Protein AF-A0A0K0SWM6-F1 (afdb_monomer)

Solvent-accessible surface area (backbone atoms only — not comparable to full-atom values): 14055 Å² total; per-residue (Å²): 138,83,88,87,90,80,90,84,87,86,81,92,80,90,86,88,81,89,81,90,84,87,88,87,86,82,90,86,87,88,80,85,87,77,90,83,78,91,74,89,74,88,73,80,80,73,82,70,74,80,75,77,72,79,83,75,76,50,54,58,57,52,50,51,52,45,52,51,51,48,48,52,50,50,33,54,48,29,72,75,38,53,72,39,45,61,57,67,46,97,66,54,47,66,59,51,43,47,48,68,75,74,43,91,67,76,72,55,43,73,69,53,77,49,38,46,22,68,62,15,42,49,48,73,74,38,90,83,60,79,52,27,57,64,57,25,46,49,46,9,50,53,43,36,47,34,52,29,58,65,19,91,49,91,86,50,49,46,88,71,80,58,62,68,41,30,35,50,37,54,41,53,51,52,51,48,52,53,52,49,58,48,37,60,73,42,98,70,61,56,71,71,51,65,38,69,67,50,42,48,52,55,51,53,47,52,50,54,47,58,71,70,52,68,61,66,89,89,64,76,71,131

pLDDT: mean 80.11, std 22.65, range [31.59, 98.75]

Foldseek 3Di:
DDDDDDDDDDDDDDDDDDDDDDDDDDDDDDDDDDDDDDDDDPDDPPPPDPPPPPPDDFLLRLLVVLLVLLLVLQLVLCVVCVVLVVQQDPDHSNVVSCCCQVNPPLLQGVLQVRDEAVSLLCLQVDLPRPHRNSSSLSRNLSRLSCVLQVHSHSVRRDRDGDQVSLQQSLVSLVVSLVVLVVQCVDPRHDVSSVDPVSVCSSNVSSVSSSVSRDHDPPDDHD

Nearest PDB structures (foldseek):
  8rf0-assembly1_A  TM=3.001E-01  e=5.431E-01  Agrobacterium tumefaciens
  8f6h-assembly1_B  TM=2.188E-01  e=3.863E+00  Shewanella oneidensis MR-1
  8fvt-assembly1_B  TM=2.634E-01  e=9.141E+00  synthetic construct
  5cwc-assembly1_A  TM=2.303E-01  e=7.919E+00  synthetic construct

Structure (mmCIF, N/CA/C/O backbone):
data_AF-A0A0K0SWM6-F1
#
_entry.id   AF-A0A0K0SWM6-F1
#
loop_
_atom_site.group_PDB
_atom_site.id
_atom_site.type_symbol
_atom_site.label_atom_id
_atom_site.label_alt_id
_atom_site.label_comp_id
_atom_site.label_asym_id
_atom_site.label_entity_id
_atom_site.label_seq_id
_atom_site.pdbx_PDB_ins_code
_atom_site.Cartn_x
_atom_site.Cartn_y
_atom_site.Cartn_z
_atom_site.occupancy
_atom_site.B_iso_or_equiv
_atom_site.auth_seq_id
_atom_site.auth_comp_id
_atom_site.auth_asym_id
_atom_site.auth_atom_id
_atom_site.pdbx_PDB_model_num
ATOM 1 N N . MET A 1 1 ? -30.875 -28.533 22.524 1.00 43.88 1 MET A N 1
ATOM 2 C CA . MET A 1 1 ? -30.855 -29.543 21.441 1.00 43.88 1 MET A CA 1
ATOM 3 C C . MET A 1 1 ? -29.403 -29.627 20.958 1.00 43.88 1 MET A C 1
ATOM 5 O O . MET A 1 1 ? -28.963 -28.696 20.315 1.00 43.88 1 MET A O 1
ATOM 9 N N . CYS A 1 2 ? -28.514 -30.354 21.640 1.00 39.75 2 CYS A N 1
ATOM 10 C CA . CYS A 1 2 ? -28.191 -31.790 21.540 1.00 39.75 2 CYS A CA 1
ATOM 11 C C . CYS A 1 2 ? -27.479 -32.224 20.236 1.00 39.75 2 CYS A C 1
ATOM 13 O O . CYS A 1 2 ? -28.131 -32.333 19.209 1.00 39.75 2 CYS A O 1
ATOM 15 N N . PHE A 1 3 ? -26.189 -32.581 20.412 1.00 39.59 3 PHE A N 1
ATOM 16 C CA . PHE A 1 3 ? -25.323 -33.512 19.653 1.00 39.59 3 PHE A CA 1
ATOM 17 C C . PHE A 1 3 ? -24.888 -33.086 18.229 1.00 39.59 3 PHE A C 1
ATOM 19 O O . PHE A 1 3 ? -25.698 -32.631 17.445 1.00 39.59 3 PHE A O 1
ATOM 26 N N . TRP A 1 4 ? -23.614 -33.185 17.812 1.00 41.66 4 TRP A N 1
ATOM 27 C CA . TRP A 1 4 ? -22.669 -34.288 18.037 1.00 41.66 4 TRP A CA 1
ATOM 28 C C . TRP A 1 4 ? -21.198 -33.879 17.755 1.00 41.66 4 TRP A C 1
ATOM 30 O O . TRP A 1 4 ? -20.903 -33.226 16.758 1.00 41.66 4 TRP A O 1
ATOM 40 N N . ARG A 1 5 ? -20.274 -34.310 18.629 1.00 50.88 5 ARG A N 1
ATOM 41 C CA . ARG A 1 5 ? -18.816 -34.433 18.414 1.00 50.88 5 ARG A CA 1
ATOM 42 C C . ARG A 1 5 ? -18.478 -35.851 17.918 1.00 50.88 5 ARG A C 1
ATOM 44 O O . ARG A 1 5 ? -18.965 -36.795 18.527 1.00 50.88 5 ARG A O 1
ATOM 51 N N . LEU A 1 6 ? -17.534 -35.992 16.985 1.00 54.16 6 LEU A N 1
ATOM 52 C CA . LEU A 1 6 ? -16.596 -37.132 16.831 1.00 54.16 6 LEU A CA 1
ATOM 53 C C . LEU A 1 6 ? -15.390 -36.593 16.032 1.00 54.16 6 LEU A C 1
ATOM 55 O O . LEU A 1 6 ? -15.594 -36.082 14.942 1.00 54.16 6 LEU A O 1
ATOM 59 N N . MET A 1 7 ? -14.158 -36.441 16.538 1.00 39.47 7 MET A N 1
ATOM 60 C CA . MET A 1 7 ? -13.182 -37.432 17.028 1.00 39.47 7 MET A CA 1
ATOM 61 C C . MET A 1 7 ? -13.006 -38.635 16.089 1.00 39.47 7 MET A C 1
ATOM 63 O O . MET A 1 7 ? -13.796 -39.572 16.104 1.00 39.47 7 MET A O 1
ATOM 67 N N . SER A 1 8 ? -11.910 -38.629 15.328 1.00 44.88 8 SER A N 1
ATOM 68 C CA . SER A 1 8 ? -11.250 -39.844 14.846 1.00 44.88 8 SER A CA 1
ATOM 69 C C . SER A 1 8 ? -9.749 -39.698 15.055 1.00 44.88 8 SER A C 1
ATOM 71 O O . SER A 1 8 ? -9.071 -38.921 14.390 1.00 44.88 8 SER A O 1
ATOM 73 N N . VAL A 1 9 ? -9.274 -40.439 16.049 1.00 40.12 9 VAL A N 1
ATOM 74 C CA . VAL A 1 9 ? -7.878 -40.772 16.306 1.00 40.12 9 VAL A CA 1
ATOM 75 C C . VAL A 1 9 ? -7.639 -42.113 15.616 1.00 40.12 9 VAL A C 1
ATOM 77 O O . VAL A 1 9 ? -8.388 -43.054 15.867 1.00 40.12 9 VAL A O 1
ATOM 80 N N . PHE A 1 10 ? -6.601 -42.219 14.787 1.00 46.62 10 PHE A N 1
ATOM 81 C CA . PHE A 1 10 ? -6.021 -43.510 14.420 1.00 46.62 10 PHE A CA 1
ATOM 82 C C . PHE A 1 10 ? -4.517 -43.507 14.685 1.00 46.62 10 PHE A C 1
ATOM 84 O O . PHE A 1 10 ? -3.828 -42.495 14.591 1.00 46.62 10 PHE A O 1
ATOM 91 N N . VAL A 1 11 ? -4.072 -44.680 15.107 1.00 43.25 11 VAL A N 1
ATOM 92 C CA . VAL A 1 11 ? -2.913 -45.006 15.930 1.00 43.25 11 VAL A CA 1
ATOM 93 C C . VAL A 1 11 ? -2.002 -45.934 15.117 1.00 43.25 11 VAL A C 1
ATOM 95 O O . VAL A 1 11 ? -2.497 -46.889 14.535 1.00 43.25 11 VAL A O 1
ATOM 98 N N . VAL A 1 12 ? -0.694 -45.638 15.146 1.00 41.34 12 VAL A N 1
ATOM 99 C CA . VAL A 1 12 ? 0.480 -46.551 15.172 1.00 41.34 12 VAL A CA 1
ATOM 100 C C . VAL A 1 12 ? 0.757 -47.505 13.993 1.00 41.34 12 VAL A C 1
ATOM 102 O O . VAL A 1 12 ? -0.031 -48.387 13.689 1.00 41.34 12 VAL A O 1
ATOM 105 N N . SER A 1 13 ? 1.988 -47.426 13.455 1.00 43.75 13 SER A N 1
ATOM 106 C CA . SER A 1 13 ? 3.012 -48.509 13.434 1.00 43.75 13 SER A CA 1
ATOM 107 C C . SER A 1 13 ? 4.277 -47.978 12.731 1.00 43.75 13 SER A C 1
ATOM 109 O O . SER A 1 13 ? 4.208 -47.563 11.582 1.00 43.75 13 SER A O 1
ATOM 111 N N . VAL A 1 14 ? 5.391 -47.696 13.418 1.00 43.72 14 VAL A N 1
ATOM 112 C CA . VAL A 1 14 ? 6.548 -48.581 13.700 1.00 43.72 14 VAL A CA 1
ATOM 113 C C . VAL A 1 14 ? 6.969 -49.475 12.524 1.00 43.72 14 VAL A C 1
ATOM 115 O O . VAL A 1 14 ? 6.255 -50.401 12.150 1.00 43.72 14 VAL A O 1
ATOM 118 N N . GLY A 1 15 ? 8.185 -49.225 12.026 1.00 38.94 15 GLY A N 1
ATOM 119 C CA . GLY A 1 15 ? 8.932 -50.070 11.095 1.00 38.94 15 GLY A CA 1
ATOM 120 C C . GLY A 1 15 ? 10.415 -49.681 11.096 1.00 38.94 15 GLY A C 1
ATOM 121 O O . GLY A 1 15 ? 10.835 -48.811 10.342 1.00 38.94 15 GLY A O 1
ATOM 122 N N . ILE A 1 16 ? 11.185 -50.297 11.994 1.00 56.84 16 ILE A N 1
ATOM 123 C CA . ILE A 1 16 ? 12.652 -50.236 12.083 1.00 56.84 16 ILE A CA 1
ATOM 124 C C . ILE A 1 16 ? 13.217 -51.343 11.185 1.00 56.84 16 ILE A C 1
ATOM 126 O O . ILE A 1 16 ? 12.768 -52.478 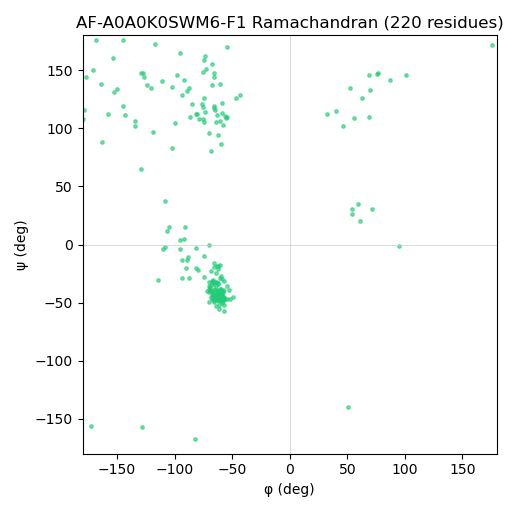11.313 1.00 56.84 16 ILE A O 1
ATOM 130 N N . PHE A 1 17 ? 14.237 -51.058 10.368 1.00 42.28 17 PHE A N 1
ATOM 131 C CA . PHE A 1 17 ? 15.218 -52.074 9.964 1.00 42.28 17 PHE A CA 1
ATOM 132 C C . PHE A 1 17 ? 16.631 -51.479 9.808 1.00 42.28 17 PHE A C 1
ATOM 134 O O . PHE A 1 17 ? 16.880 -50.568 9.023 1.00 42.28 17 PHE A O 1
ATOM 141 N N . SER A 1 18 ? 17.515 -52.030 10.637 1.00 38.62 18 SER A N 1
ATOM 142 C CA . SER A 1 18 ? 18.983 -52.011 10.719 1.00 38.62 18 SER A CA 1
ATOM 143 C C . SER A 1 18 ? 19.661 -52.465 9.401 1.00 38.62 18 SER A C 1
ATOM 145 O O . SER A 1 18 ? 18.985 -53.074 8.583 1.00 38.62 18 SER A O 1
ATOM 147 N N . THR A 1 19 ? 20.963 -52.380 9.077 1.00 52.47 19 THR A N 1
ATOM 148 C CA . THR A 1 19 ? 22.245 -51.788 9.544 1.00 52.47 19 THR A CA 1
ATOM 149 C C . THR A 1 19 ? 23.354 -52.307 8.577 1.00 52.47 19 THR A C 1
ATOM 151 O O . THR A 1 19 ? 23.116 -53.293 7.884 1.00 52.47 19 THR A O 1
ATOM 154 N N . VAL A 1 20 ? 24.588 -51.768 8.694 1.00 46.78 20 VAL A N 1
ATOM 155 C CA . VAL A 1 20 ? 25.927 -52.338 8.322 1.00 46.78 20 VAL A CA 1
ATOM 156 C C . VAL A 1 20 ? 26.286 -52.370 6.810 1.00 46.78 20 VAL A C 1
ATOM 158 O O . VAL A 1 20 ? 25.389 -52.495 5.995 1.00 46.78 20 VAL A O 1
ATOM 161 N N . PHE A 1 21 ? 27.512 -52.225 6.267 1.00 45.56 21 PHE A N 1
ATOM 162 C CA . PHE A 1 21 ? 28.956 -52.341 6.614 1.00 45.56 21 PHE A CA 1
ATOM 163 C C . PHE A 1 21 ? 29.715 -51.309 5.721 1.00 45.56 21 PHE A C 1
ATOM 165 O O . PHE A 1 21 ? 29.324 -51.114 4.578 1.00 45.56 21 PHE A O 1
ATOM 172 N N . ALA A 1 22 ? 30.657 -50.482 6.193 1.00 37.31 22 ALA A N 1
ATOM 173 C CA . ALA A 1 22 ? 32.075 -50.718 6.521 1.00 37.31 22 ALA A CA 1
ATOM 174 C C . ALA A 1 22 ? 33.079 -50.234 5.452 1.00 37.31 22 ALA A C 1
ATOM 176 O O . ALA A 1 22 ? 32.827 -50.233 4.254 1.00 37.31 22 ALA A O 1
ATOM 177 N N . ALA A 1 23 ? 34.217 -49.778 5.975 1.00 44.66 23 ALA A N 1
ATOM 178 C CA . ALA A 1 23 ? 35.299 -49.043 5.339 1.00 44.66 23 ALA A CA 1
ATOM 179 C C . ALA A 1 23 ? 36.192 -49.870 4.399 1.00 44.66 23 ALA A C 1
ATOM 181 O O . ALA A 1 23 ? 36.308 -51.085 4.541 1.00 44.66 23 ALA A O 1
ATOM 182 N N . SER A 1 24 ? 36.944 -49.178 3.537 1.00 39.50 24 SER A N 1
ATOM 183 C CA . SER A 1 24 ? 38.275 -49.607 3.083 1.00 39.50 24 SER A CA 1
ATOM 184 C C . SER A 1 24 ? 39.135 -48.397 2.697 1.00 39.50 24 SER A C 1
ATOM 186 O O . SER A 1 24 ? 38.704 -47.500 1.981 1.00 39.50 24 SER A O 1
ATOM 188 N N . VAL A 1 25 ? 40.351 -48.407 3.237 1.00 45.22 25 VAL A N 1
ATOM 189 C CA . VAL A 1 25 ? 41.467 -47.452 3.156 1.00 45.22 25 VAL A CA 1
ATOM 190 C C . VAL A 1 25 ? 42.474 -47.914 2.098 1.00 45.22 25 VAL A C 1
ATOM 192 O O . VAL A 1 25 ? 42.715 -49.115 2.027 1.00 45.22 25 VAL A O 1
ATOM 195 N N . THR A 1 26 ? 43.137 -46.992 1.378 1.00 39.44 26 THR A N 1
ATOM 196 C CA . THR A 1 26 ? 44.601 -46.964 1.056 1.00 39.44 26 THR A CA 1
ATOM 197 C C . THR A 1 26 ? 44.901 -45.694 0.218 1.00 39.44 26 THR A C 1
ATOM 199 O O . THR A 1 26 ? 44.210 -45.460 -0.762 1.00 39.44 26 THR A O 1
ATOM 202 N N . GLN A 1 27 ? 45.688 -44.682 0.642 1.00 37.25 27 GLN A N 1
ATOM 203 C CA . GLN A 1 27 ? 47.171 -44.554 0.721 1.00 37.25 27 GLN A CA 1
ATOM 204 C C . GLN A 1 27 ? 47.882 -44.876 -0.617 1.00 37.25 27 GLN A C 1
ATOM 206 O O . GLN A 1 27 ? 47.562 -45.891 -1.210 1.00 37.25 27 GLN A O 1
ATOM 211 N N . LYS A 1 28 ? 48.873 -44.147 -1.168 1.00 37.41 28 LYS A N 1
ATOM 212 C CA . LYS A 1 28 ? 49.923 -43.214 -0.678 1.00 37.41 28 LYS A CA 1
ATOM 213 C C . LYS A 1 28 ? 50.628 -42.583 -1.956 1.00 37.41 28 LYS A C 1
ATOM 215 O O . LYS A 1 28 ? 49.973 -42.591 -2.989 1.00 37.41 28 LYS A O 1
ATOM 220 N N . PRO A 1 29 ? 51.886 -42.069 -1.977 1.00 50.59 29 PRO A N 1
ATOM 221 C CA . PRO A 1 29 ? 52.298 -40.643 -2.038 1.00 50.59 29 PRO A CA 1
ATOM 222 C C . PRO A 1 29 ? 53.329 -40.278 -3.162 1.00 50.59 29 PRO A C 1
ATOM 224 O O . PRO A 1 29 ? 53.520 -41.046 -4.095 1.00 50.59 29 PRO A O 1
ATOM 227 N N . ASP A 1 30 ? 54.053 -39.161 -2.939 1.00 34.88 30 ASP A N 1
ATOM 228 C CA . ASP A 1 30 ? 55.381 -38.743 -3.463 1.00 34.88 30 ASP A CA 1
ATOM 229 C C . ASP A 1 30 ? 55.380 -37.999 -4.820 1.00 34.88 30 ASP A C 1
ATOM 231 O O . ASP A 1 30 ? 54.612 -38.322 -5.711 1.00 34.88 30 ASP A O 1
ATOM 235 N N . GLN A 1 31 ? 56.196 -36.973 -5.103 1.00 35.72 31 GLN A N 1
ATOM 236 C CA . GLN A 1 31 ? 57.245 -36.248 -4.376 1.00 35.72 31 GLN A CA 1
ATOM 237 C C . GLN A 1 31 ? 57.648 -34.997 -5.200 1.00 35.72 31 GLN A C 1
ATOM 239 O O . GLN A 1 31 ? 57.683 -35.051 -6.422 1.00 35.72 31 GLN A O 1
ATOM 244 N N . ALA A 1 32 ? 58.082 -33.955 -4.484 1.00 33.31 32 ALA A N 1
ATOM 245 C CA . ALA A 1 32 ? 59.297 -33.155 -4.716 1.00 33.31 32 ALA A CA 1
ATOM 246 C C . ALA A 1 32 ? 59.490 -32.198 -5.924 1.00 33.31 32 ALA A C 1
ATOM 248 O O . ALA A 1 32 ? 59.210 -32.486 -7.080 1.00 33.31 32 ALA A O 1
ATOM 249 N N . SER A 1 33 ? 60.216 -31.124 -5.564 1.00 33.28 33 SER A N 1
ATOM 250 C CA . SER A 1 33 ? 61.058 -30.217 -6.364 1.00 33.28 33 SER A CA 1
ATOM 251 C C . SER A 1 33 ? 60.388 -29.157 -7.230 1.00 33.28 33 SER A C 1
ATOM 253 O O . SER A 1 33 ? 59.382 -29.389 -7.874 1.00 33.28 33 SER A O 1
ATOM 255 N N . ALA A 1 34 ? 60.970 -27.984 -7.449 1.00 31.59 34 ALA A N 1
ATOM 256 C CA . ALA A 1 34 ? 61.899 -27.107 -6.738 1.00 31.59 34 ALA A CA 1
ATOM 257 C C . ALA A 1 34 ? 62.021 -25.880 -7.663 1.00 31.59 34 ALA A C 1
ATOM 259 O O . ALA A 1 34 ? 61.998 -26.019 -8.882 1.00 31.59 34 ALA A O 1
ATOM 260 N N . SER A 1 35 ? 62.138 -24.695 -7.065 1.00 32.41 35 SER A N 1
ATOM 261 C CA . SER A 1 35 ? 62.816 -23.495 -7.583 1.00 32.41 35 SER A CA 1
ATOM 262 C C . SER A 1 35 ? 62.831 -23.227 -9.098 1.00 32.41 35 SER A C 1
ATOM 264 O O . SER A 1 35 ? 63.650 -23.796 -9.809 1.00 32.41 35 SER A O 1
ATOM 266 N N . HIS A 1 36 ? 62.140 -22.172 -9.541 1.00 42.62 36 HIS A N 1
ATOM 267 C CA . HIS A 1 36 ? 62.678 -21.309 -10.597 1.00 42.62 36 HIS A CA 1
ATOM 268 C C . HIS A 1 36 ? 62.327 -19.833 -10.353 1.00 42.62 36 HIS A C 1
ATOM 270 O O . HIS A 1 36 ? 61.187 -19.399 -10.464 1.00 42.62 36 HIS A O 1
ATOM 276 N N . THR A 1 37 ? 63.387 -19.082 -10.045 1.00 34.53 37 THR A N 1
ATOM 277 C CA . THR A 1 37 ? 63.673 -17.709 -10.489 1.00 34.53 37 THR A CA 1
ATOM 278 C C . THR A 1 37 ? 62.651 -16.604 -10.230 1.00 34.53 37 THR A C 1
ATOM 280 O O . THR A 1 37 ? 61.677 -16.404 -10.951 1.00 34.53 37 THR A O 1
ATOM 283 N N . ALA A 1 38 ? 63.043 -15.746 -9.290 1.00 39.34 38 ALA A N 1
ATOM 284 C CA . ALA A 1 38 ? 62.691 -14.340 -9.258 1.00 39.34 38 ALA A CA 1
ATOM 285 C C . ALA A 1 38 ? 62.891 -13.669 -10.631 1.00 39.34 38 ALA A C 1
ATOM 287 O O . ALA A 1 38 ? 63.995 -13.653 -11.178 1.00 39.34 38 ALA A O 1
ATOM 288 N N . LYS A 1 39 ? 61.840 -13.016 -11.131 1.00 38.59 39 LYS A N 1
ATOM 289 C CA . LYS A 1 39 ? 61.961 -11.889 -12.058 1.00 38.59 39 LYS A CA 1
ATOM 290 C C . LYS A 1 39 ? 61.010 -10.790 -11.595 1.00 38.59 39 LYS A C 1
ATOM 292 O O . LYS A 1 39 ? 59.797 -10.873 -11.757 1.00 38.59 39 LYS A O 1
ATOM 297 N N . LYS A 1 40 ? 61.593 -9.779 -10.944 1.00 39.94 40 LYS A N 1
ATOM 298 C CA . LYS A 1 40 ? 60.945 -8.507 -10.621 1.00 39.94 40 LYS A CA 1
ATOM 299 C C . LYS A 1 40 ? 60.527 -7.842 -11.931 1.00 39.94 40 LYS A C 1
ATOM 301 O O . LYS A 1 40 ? 61.376 -7.288 -12.621 1.00 39.94 40 LYS A O 1
ATOM 306 N N . ASN A 1 41 ? 59.233 -7.846 -12.226 1.00 40.38 41 ASN A N 1
ATOM 307 C CA . ASN A 1 41 ? 58.661 -6.914 -13.186 1.00 40.38 41 ASN A CA 1
ATOM 308 C C . ASN A 1 41 ? 58.014 -5.780 -12.398 1.00 40.38 41 ASN A C 1
ATOM 310 O O . ASN A 1 41 ? 56.965 -5.924 -11.775 1.00 40.38 41 ASN A O 1
ATOM 314 N N . HIS A 1 42 ? 58.718 -4.654 -12.401 1.00 45.62 42 HIS A N 1
ATOM 315 C CA . HIS A 1 42 ? 58.279 -3.368 -11.892 1.00 45.62 42 HIS A CA 1
ATOM 316 C C . HIS A 1 42 ? 57.150 -2.841 -12.794 1.00 45.62 42 HIS A C 1
ATOM 318 O O . HIS A 1 42 ? 57.382 -2.027 -13.688 1.00 45.62 42 HIS A O 1
ATOM 324 N N . PHE A 1 43 ? 55.923 -3.331 -12.598 1.00 42.59 43 PHE A N 1
ATOM 325 C CA . PHE A 1 43 ? 54.746 -2.738 -13.223 1.00 42.59 43 PHE A CA 1
ATOM 326 C C . PHE A 1 43 ? 54.328 -1.511 -12.411 1.00 42.59 43 PHE A C 1
ATOM 328 O O . PHE A 1 43 ? 53.946 -1.591 -11.245 1.00 42.59 43 PHE A O 1
ATOM 335 N N . LYS A 1 44 ? 54.496 -0.358 -13.051 1.00 40.75 44 LYS A N 1
ATOM 336 C CA . LYS A 1 44 ? 54.191 0.981 -12.561 1.00 40.75 44 LYS A CA 1
ATOM 337 C C . LYS A 1 44 ? 52.725 1.027 -12.113 1.00 40.75 44 LYS A C 1
ATOM 339 O O . LYS A 1 44 ? 51.824 0.976 -12.944 1.00 40.75 44 LYS A O 1
ATOM 344 N N . LYS A 1 45 ? 52.499 1.121 -10.799 1.00 38.03 45 LYS A N 1
ATOM 345 C CA . LYS A 1 45 ? 51.198 1.433 -10.202 1.00 38.03 45 LYS A CA 1
ATOM 346 C C . LYS A 1 45 ? 50.801 2.830 -10.678 1.00 38.03 45 LYS A C 1
ATOM 348 O O . LYS A 1 45 ? 51.249 3.831 -10.138 1.00 38.03 45 LYS A O 1
ATOM 353 N N . THR A 1 46 ? 50.026 2.900 -11.754 1.00 46.62 46 THR A N 1
ATOM 354 C CA . THR A 1 46 ? 49.188 4.064 -12.022 1.00 46.62 46 THR A CA 1
ATOM 355 C C . THR A 1 46 ? 48.191 4.145 -10.881 1.00 46.62 46 THR A C 1
ATOM 357 O O . THR A 1 46 ? 47.335 3.267 -10.757 1.00 46.62 46 THR A O 1
ATOM 360 N N . ASP A 1 47 ? 48.328 5.172 -10.048 1.00 45.28 47 ASP A N 1
ATOM 361 C CA . ASP A 1 47 ? 47.302 5.594 -9.105 1.00 45.28 47 ASP A CA 1
ATOM 362 C C . ASP A 1 47 ? 46.037 5.956 -9.895 1.00 45.28 47 ASP A C 1
ATOM 364 O O . ASP A 1 47 ? 45.814 7.099 -10.287 1.00 45.28 47 ASP A O 1
ATOM 368 N N . ARG A 1 48 ? 45.197 4.956 -10.179 1.00 51.47 48 ARG A N 1
ATOM 369 C CA . ARG A 1 48 ? 43.773 5.211 -10.365 1.00 51.47 48 ARG A CA 1
ATOM 370 C C . ARG A 1 48 ? 43.222 5.450 -8.972 1.00 51.47 48 ARG A C 1
ATOM 372 O O . ARG A 1 48 ? 43.057 4.505 -8.203 1.00 51.47 48 ARG A O 1
ATOM 379 N N . LEU A 1 49 ? 42.944 6.716 -8.667 1.00 47.84 49 LEU A N 1
ATOM 380 C CA . LEU A 1 49 ? 41.925 7.063 -7.682 1.00 47.84 49 LEU A CA 1
ATOM 381 C C . LEU A 1 49 ? 40.711 6.154 -7.938 1.00 47.84 49 LEU A C 1
ATOM 383 O O . LEU A 1 49 ? 40.277 6.066 -9.093 1.00 47.84 49 LEU A O 1
ATOM 387 N N . PRO A 1 50 ? 40.169 5.459 -6.924 1.00 47.44 50 PRO A N 1
ATOM 388 C CA . PRO A 1 50 ? 38.918 4.753 -7.104 1.00 47.44 50 PRO A CA 1
ATOM 389 C C . PRO A 1 50 ? 37.860 5.818 -7.380 1.00 47.44 50 PRO A C 1
ATOM 391 O O . PRO A 1 50 ? 37.457 6.556 -6.482 1.00 47.44 50 PRO A O 1
ATOM 394 N N . ALA A 1 51 ? 37.435 5.924 -8.638 1.00 56.47 51 ALA A N 1
ATOM 395 C CA . ALA A 1 51 ? 36.147 6.510 -8.943 1.00 56.47 51 ALA A CA 1
ATOM 396 C C . ALA A 1 51 ? 35.147 5.703 -8.115 1.00 56.47 51 ALA A C 1
ATOM 398 O O . ALA A 1 51 ? 34.973 4.506 -8.352 1.00 56.47 51 ALA A O 1
ATOM 399 N N . GLN A 1 52 ? 34.594 6.321 -7.073 1.00 49.88 52 GLN A N 1
ATOM 400 C CA . GLN A 1 52 ? 33.480 5.751 -6.336 1.00 49.88 52 GLN A CA 1
ATOM 401 C C . GLN A 1 52 ? 32.380 5.547 -7.372 1.00 49.88 52 GLN A C 1
ATOM 403 O O . GLN A 1 52 ? 31.782 6.510 -7.848 1.00 49.88 52 GLN A O 1
ATOM 408 N N . ALA A 1 53 ? 32.198 4.302 -7.810 1.00 54.69 53 ALA A N 1
ATOM 409 C CA . ALA A 1 53 ? 31.075 3.944 -8.647 1.00 54.69 53 ALA A CA 1
ATOM 410 C C . ALA A 1 53 ? 29.834 4.307 -7.836 1.00 54.69 53 ALA A C 1
ATOM 412 O O . ALA A 1 53 ? 29.615 3.742 -6.763 1.00 54.69 53 ALA A O 1
ATOM 413 N N . ILE A 1 54 ? 29.075 5.299 -8.301 1.00 57.16 54 ILE A N 1
ATOM 414 C CA . ILE A 1 54 ? 27.764 5.597 -7.739 1.00 57.16 54 ILE A CA 1
ATOM 415 C C . ILE A 1 54 ? 26.980 4.293 -7.860 1.00 57.16 54 ILE A C 1
ATOM 417 O O . ILE A 1 54 ? 26.724 3.822 -8.969 1.00 57.16 54 ILE A O 1
ATOM 421 N N . LYS A 1 55 ? 26.696 3.650 -6.724 1.00 70.62 55 LYS A N 1
ATOM 422 C CA . LYS A 1 55 ? 25.910 2.421 -6.690 1.00 70.62 55 LYS A CA 1
ATOM 423 C C . LYS A 1 55 ? 24.482 2.816 -7.041 1.00 70.62 55 LYS A C 1
ATOM 425 O O . LYS A 1 55 ? 23.751 3.305 -6.190 1.00 70.62 55 LYS A O 1
ATOM 430 N N . VAL A 1 56 ? 24.128 2.670 -8.311 1.00 80.19 56 VAL A N 1
ATOM 431 C CA . VAL A 1 56 ? 22.740 2.772 -8.755 1.00 80.19 56 VAL A CA 1
ATOM 432 C C . VAL A 1 56 ? 22.06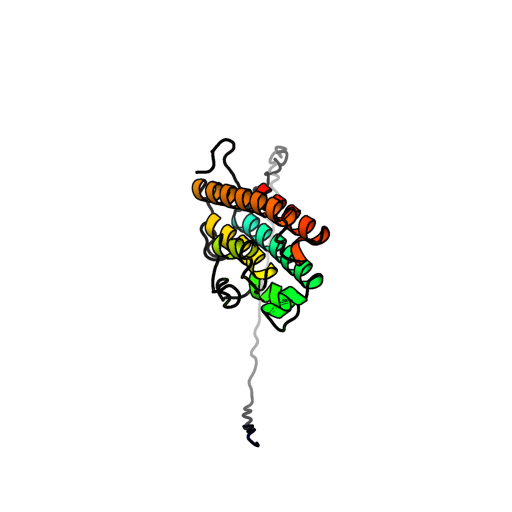1 1.479 -8.330 1.00 80.19 56 VAL A C 1
ATOM 434 O O . VAL A 1 56 ? 22.491 0.395 -8.731 1.00 80.19 56 VAL A O 1
ATOM 437 N N . ASP A 1 57 ? 21.053 1.585 -7.471 1.00 88.94 57 ASP A N 1
ATOM 438 C CA . ASP A 1 57 ? 20.283 0.422 -7.051 1.00 88.94 57 ASP A CA 1
ATOM 439 C C . ASP A 1 57 ? 19.469 -0.123 -8.231 1.00 88.94 57 ASP A C 1
ATOM 441 O O . ASP A 1 57 ? 18.885 0.620 -9.020 1.00 88.94 57 ASP A O 1
ATOM 445 N N . SER A 1 58 ? 19.457 -1.447 -8.370 1.00 93.56 58 SER A N 1
ATOM 446 C CA . SER A 1 58 ? 18.647 -2.125 -9.384 1.00 93.56 58 SER A CA 1
ATOM 447 C C . SER A 1 58 ? 17.150 -1.975 -9.080 1.00 93.56 58 SER A C 1
ATOM 449 O O . SER A 1 58 ? 16.779 -1.867 -7.908 1.00 93.56 58 SER A O 1
ATOM 451 N N . PRO A 1 59 ? 16.257 -2.074 -10.082 1.00 95.06 59 PRO A N 1
ATOM 452 C CA . PRO A 1 59 ? 14.815 -1.991 -9.845 1.00 95.06 59 PRO A CA 1
ATOM 453 C C . PRO A 1 59 ? 14.303 -2.990 -8.804 1.00 95.06 59 PRO A C 1
ATOM 455 O O . PRO A 1 59 ? 13.459 -2.654 -7.983 1.00 95.06 59 PRO A O 1
ATOM 458 N N . LYS A 1 60 ? 14.881 -4.197 -8.767 1.00 95.44 60 LYS A N 1
ATOM 459 C CA . LYS A 1 60 ? 14.569 -5.204 -7.748 1.00 95.44 60 LYS A CA 1
ATOM 460 C C . LYS A 1 60 ? 14.947 -4.758 -6.331 1.00 95.44 60 LYS A C 1
ATOM 462 O O . LYS A 1 60 ? 14.201 -5.022 -5.395 1.00 95.44 60 LYS A O 1
ATOM 467 N N . GLN A 1 61 ? 16.085 -4.082 -6.165 1.00 95.94 61 GLN A N 1
ATOM 468 C CA . GLN A 1 61 ? 16.493 -3.527 -4.868 1.00 95.94 61 GLN A CA 1
ATOM 469 C C . GLN A 1 61 ? 15.579 -2.379 -4.439 1.00 95.94 61 GLN A C 1
ATOM 471 O O . GLN A 1 61 ? 15.205 -2.315 -3.273 1.00 95.94 61 GLN A O 1
ATOM 476 N N . VAL A 1 62 ? 15.184 -1.513 -5.376 1.00 96.38 62 VAL A N 1
ATOM 477 C CA . VAL A 1 62 ? 14.256 -0.412 -5.088 1.00 96.38 62 VAL A CA 1
ATOM 478 C C . VAL A 1 62 ? 12.868 -0.944 -4.720 1.00 96.38 62 VAL A C 1
ATOM 480 O O . VAL A 1 62 ? 12.317 -0.520 -3.710 1.00 96.38 62 VAL A O 1
ATOM 483 N N . MET A 1 63 ? 12.336 -1.917 -5.467 1.00 96.50 63 MET A N 1
ATOM 484 C CA . MET A 1 63 ? 11.064 -2.572 -5.141 1.00 96.50 63 MET A CA 1
ATOM 485 C C . MET A 1 63 ? 11.103 -3.234 -3.763 1.00 96.50 63 MET A C 1
ATOM 487 O O . MET A 1 63 ? 10.213 -3.006 -2.954 1.00 96.50 63 MET A O 1
ATOM 491 N N . SER A 1 64 ? 12.175 -3.972 -3.454 1.00 96.19 64 SER A N 1
ATOM 492 C CA . SER A 1 64 ? 12.362 -4.559 -2.122 1.00 96.19 64 SER A CA 1
ATOM 493 C C . SER A 1 64 ? 12.346 -3.495 -1.023 1.00 96.19 64 SER A C 1
ATOM 495 O O . SER A 1 64 ? 11.761 -3.731 0.026 1.00 96.19 64 SER A O 1
ATOM 497 N N . ALA A 1 65 ? 12.947 -2.326 -1.252 1.00 97.50 65 ALA A N 1
ATOM 498 C CA . ALA A 1 65 ? 12.936 -1.237 -0.280 1.00 97.50 65 ALA A CA 1
ATOM 499 C C . ALA A 1 65 ? 11.532 -0.631 -0.084 1.00 97.50 65 ALA A C 1
ATOM 501 O O . ALA A 1 65 ? 11.205 -0.210 1.023 1.00 97.50 65 ALA A O 1
ATOM 502 N N . HIS A 1 66 ? 10.689 -0.615 -1.124 1.00 97.81 66 HIS A N 1
ATOM 503 C CA . HIS A 1 66 ? 9.279 -0.238 -0.979 1.00 97.81 66 HIS A CA 1
ATOM 504 C C . HIS A 1 66 ? 8.497 -1.254 -0.153 1.00 97.81 66 HIS A C 1
ATOM 506 O O . HIS A 1 66 ? 7.798 -0.851 0.775 1.00 97.81 66 HIS A O 1
ATOM 512 N N . SER A 1 67 ? 8.657 -2.548 -0.440 1.00 97.62 67 SER A N 1
ATOM 513 C CA . SER A 1 67 ? 7.990 -3.611 0.318 1.00 97.62 67 SER A CA 1
ATOM 514 C C . SER A 1 67 ? 8.402 -3.594 1.793 1.00 97.62 67 SER A C 1
ATOM 516 O O . SER A 1 67 ? 7.553 -3.776 2.658 1.00 97.62 67 SER A O 1
ATOM 518 N N . GLU A 1 68 ? 9.672 -3.314 2.119 1.00 98.19 68 GLU A N 1
ATOM 519 C CA . GLU A 1 68 ? 10.102 -3.170 3.521 1.00 98.19 68 GLU A CA 1
ATOM 520 C C . GLU A 1 68 ? 9.459 -1.965 4.222 1.00 98.19 68 GLU A C 1
ATOM 522 O O . GLU A 1 68 ? 9.012 -2.088 5.365 1.00 98.19 68 GLU A O 1
ATOM 527 N N . ASP A 1 69 ? 9.357 -0.814 3.549 1.00 98.50 69 ASP A N 1
ATOM 528 C CA . ASP A 1 69 ? 8.685 0.361 4.117 1.00 98.50 69 ASP A CA 1
ATOM 529 C C . ASP A 1 69 ? 7.192 0.087 4.361 1.00 98.50 69 ASP A C 1
ATOM 531 O O . ASP A 1 69 ? 6.644 0.482 5.393 1.00 98.50 69 ASP A O 1
ATOM 535 N N . LEU A 1 70 ? 6.534 -0.620 3.437 1.00 98.75 70 LEU A N 1
ATOM 536 C CA . LEU A 1 70 ? 5.133 -1.018 3.577 1.00 98.75 70 LEU A CA 1
ATOM 537 C C . LEU A 1 70 ? 4.942 -2.092 4.652 1.00 98.75 70 LEU A C 1
ATOM 539 O O . LEU A 1 70 ? 3.961 -2.035 5.394 1.00 98.75 70 LEU A O 1
ATOM 543 N N . ARG A 1 71 ? 5.891 -3.022 4.799 1.00 98.62 71 ARG A N 1
ATOM 544 C CA . ARG A 1 71 ? 5.898 -4.020 5.875 1.00 98.62 71 ARG A CA 1
ATOM 545 C C . ARG A 1 71 ? 5.995 -3.344 7.241 1.00 98.62 71 ARG A C 1
ATOM 547 O O . ARG A 1 71 ? 5.232 -3.675 8.149 1.00 98.62 71 ARG A O 1
ATOM 554 N N . ALA A 1 72 ? 6.893 -2.369 7.378 1.00 98.69 72 ALA A N 1
ATOM 555 C CA . ALA A 1 72 ? 7.039 -1.584 8.600 1.00 98.69 72 ALA A CA 1
ATOM 556 C C . ALA A 1 72 ? 5.783 -0.748 8.901 1.00 98.69 72 ALA A C 1
ATOM 558 O O . ALA A 1 72 ? 5.327 -0.726 10.045 1.00 98.69 72 ALA A O 1
ATOM 559 N N . LEU A 1 73 ? 5.197 -0.111 7.878 1.00 98.75 73 LEU A N 1
ATOM 560 C CA . LEU A 1 73 ? 3.940 0.630 8.004 1.00 98.75 73 LEU A CA 1
ATOM 561 C C . LEU A 1 73 ? 2.804 -0.276 8.496 1.00 98.75 73 LEU A C 1
ATOM 563 O O . LEU A 1 73 ? 2.125 0.069 9.460 1.00 98.75 73 LEU A O 1
ATOM 567 N N . MET A 1 74 ? 2.615 -1.433 7.856 1.00 98.62 74 MET A N 1
ATOM 568 C CA . MET A 1 74 ? 1.557 -2.386 8.197 1.00 98.62 74 MET A CA 1
ATOM 569 C C . MET A 1 74 ? 1.660 -2.848 9.648 1.00 98.62 74 MET A C 1
ATOM 571 O O . MET A 1 74 ? 0.676 -2.798 10.386 1.00 98.62 74 MET A O 1
ATOM 575 N N . LEU A 1 75 ? 2.865 -3.249 10.064 1.00 98.69 75 LEU A N 1
ATOM 576 C CA . LEU A 1 75 ? 3.117 -3.699 11.426 1.00 98.69 75 LEU A CA 1
ATOM 577 C C . LEU A 1 75 ? 2.794 -2.595 12.441 1.00 98.69 75 LEU A C 1
ATOM 579 O O . LEU A 1 75 ? 2.059 -2.846 13.393 1.00 98.69 75 LEU A O 1
ATOM 583 N N . ALA A 1 76 ? 3.285 -1.374 12.210 1.00 98.56 76 ALA A N 1
ATOM 584 C CA . ALA A 1 76 ? 3.054 -0.247 13.111 1.00 98.56 76 ALA A CA 1
ATOM 585 C C . ALA A 1 76 ? 1.564 0.121 13.223 1.00 98.56 76 ALA A C 1
ATOM 587 O O . ALA A 1 76 ? 1.075 0.404 14.321 1.00 98.56 76 ALA A O 1
ATOM 588 N N . LEU A 1 77 ? 0.826 0.093 12.107 1.00 98.50 77 LEU A N 1
ATOM 589 C CA . LEU A 1 77 ? -0.612 0.365 12.107 1.00 98.50 77 LEU A CA 1
ATOM 590 C C . LEU A 1 77 ? -1.390 -0.719 12.856 1.00 98.50 77 LEU A C 1
ATOM 592 O O . LEU A 1 77 ? -2.226 -0.382 13.684 1.00 98.50 77 LEU A O 1
ATOM 596 N N . TYR A 1 78 ? -1.084 -2.001 12.657 1.00 98.31 78 TYR A N 1
ATOM 597 C CA . TYR A 1 78 ? -1.764 -3.073 13.391 1.00 98.31 78 TYR A CA 1
ATOM 598 C C . TYR A 1 78 ? -1.412 -3.142 14.877 1.00 98.31 78 TYR A C 1
ATOM 600 O O . TYR A 1 78 ? -2.256 -3.531 15.681 1.00 98.31 78 TYR A O 1
ATOM 608 N N . GLU A 1 79 ? -0.187 -2.782 15.264 1.00 97.94 79 GLU A N 1
ATOM 609 C CA . GLU A 1 79 ? 0.191 -2.694 16.680 1.00 97.94 79 GLU A CA 1
ATOM 610 C C . GLU A 1 79 ? -0.558 -1.567 17.406 1.00 97.94 79 GLU A C 1
ATOM 612 O O . GLU A 1 79 ? -0.867 -1.702 18.590 1.00 97.94 79 GLU A O 1
ATOM 617 N N . SER A 1 80 ? -0.869 -0.476 16.701 1.00 97.31 80 SER A N 1
ATOM 618 C CA . SER A 1 80 ? -1.622 0.662 17.246 1.00 97.31 80 SER A CA 1
ATOM 619 C C . SER A 1 80 ? -3.143 0.512 17.117 1.00 97.31 80 SER A C 1
ATOM 621 O O . SER A 1 80 ? -3.859 1.012 17.979 1.00 97.31 80 SER A O 1
ATOM 623 N N . HIS A 1 81 ? -3.619 -0.218 16.104 1.00 96.88 81 HIS A N 1
ATOM 624 C CA . HIS A 1 81 ? -5.036 -0.376 15.751 1.00 96.88 81 HIS A CA 1
ATOM 625 C C . HIS A 1 81 ? -5.404 -1.863 15.596 1.00 96.88 81 HIS A C 1
ATOM 627 O O . HIS A 1 81 ? -5.714 -2.337 14.494 1.00 96.88 81 HIS A O 1
ATOM 633 N N . PRO A 1 82 ? -5.347 -2.656 16.683 1.00 96.75 82 PRO A N 1
ATOM 634 C CA . PRO A 1 82 ?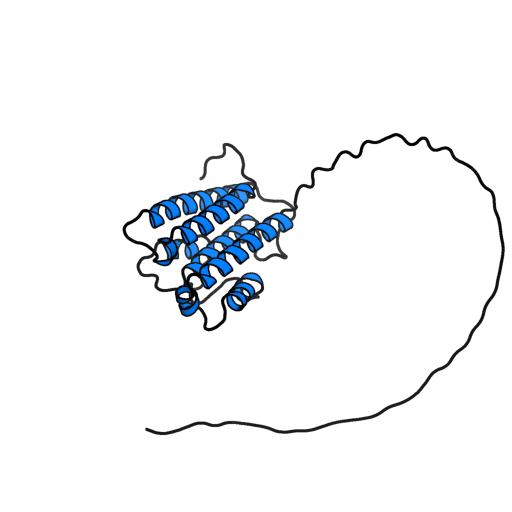 -5.636 -4.090 16.633 1.00 96.75 82 PRO A CA 1
ATOM 635 C C . PRO A 1 82 ? -7.077 -4.405 16.195 1.00 96.75 82 PRO A C 1
ATOM 637 O O . PRO A 1 82 ? -7.357 -5.507 15.717 1.00 96.75 82 PRO A O 1
ATOM 640 N N . GLU A 1 83 ? -8.002 -3.454 16.331 1.00 96.00 83 GLU A N 1
ATOM 641 C CA . GLU A 1 83 ? -9.370 -3.570 15.839 1.00 96.00 83 GLU A CA 1
ATOM 642 C C . GLU A 1 83 ? -9.448 -3.666 14.311 1.00 96.00 83 GLU A C 1
ATOM 644 O O . GLU A 1 83 ? -10.321 -4.379 13.821 1.00 96.00 83 GLU A O 1
ATOM 649 N N . GLU A 1 84 ? -8.539 -3.039 13.551 1.00 97.00 84 GLU A N 1
ATOM 650 C CA . GLU A 1 84 ? -8.490 -3.200 12.088 1.00 97.00 84 GLU A CA 1
ATOM 651 C C . GLU A 1 84 ? -8.073 -4.625 11.712 1.00 97.00 84 GLU A C 1
ATOM 653 O O . GLU A 1 84 ? -8.755 -5.274 10.918 1.00 97.00 84 GLU A O 1
ATOM 658 N N . LEU A 1 85 ? -7.034 -5.160 12.365 1.00 97.31 85 LEU A N 1
ATOM 659 C CA . LEU A 1 85 ? -6.571 -6.537 12.154 1.00 97.31 85 LEU A CA 1
ATOM 660 C C . LEU A 1 85 ? -7.672 -7.564 12.443 1.00 97.31 85 LEU A C 1
ATOM 662 O O . LEU A 1 85 ? -7.850 -8.531 11.702 1.00 97.31 85 LEU A O 1
ATOM 666 N N . SER A 1 86 ? -8.453 -7.335 13.502 1.00 96.50 86 SER A N 1
ATOM 667 C CA . SER A 1 86 ? -9.527 -8.248 13.910 1.00 96.50 86 SER A CA 1
ATOM 668 C C . SER A 1 86 ? -10.621 -8.442 12.848 1.00 96.50 86 SER A C 1
ATOM 670 O O . SER A 1 86 ? -11.365 -9.424 12.902 1.00 96.50 86 SER A O 1
ATOM 672 N N . LYS A 1 87 ? -10.709 -7.536 11.862 1.00 96.06 87 LYS A N 1
ATOM 673 C CA . LYS A 1 87 ? -11.663 -7.614 10.746 1.00 96.06 87 LYS A CA 1
ATOM 674 C C . LYS A 1 87 ? -11.215 -8.575 9.646 1.00 96.06 87 LYS A C 1
ATOM 676 O O . LYS A 1 87 ? -12.057 -9.028 8.872 1.00 96.06 87 LYS A O 1
ATOM 681 N N . SER A 1 88 ? -9.919 -8.878 9.554 1.00 93.31 88 SER A N 1
ATOM 682 C CA . SER A 1 88 ? -9.346 -9.712 8.490 1.00 93.31 88 SER A CA 1
ATOM 683 C C . SER A 1 88 ? -8.772 -11.036 8.996 1.00 93.31 88 SER A C 1
ATOM 685 O O . SER A 1 88 ? -8.833 -12.029 8.266 1.00 93.31 88 SER A O 1
ATOM 687 N N . ALA A 1 89 ? -8.260 -11.091 10.231 1.00 93.00 89 ALA A N 1
ATOM 688 C CA . ALA A 1 89 ? -7.626 -12.293 10.764 1.00 93.00 89 ALA A CA 1
ATOM 689 C C . ALA A 1 89 ? -7.688 -12.406 12.300 1.00 93.00 89 ALA A C 1
ATOM 691 O O . ALA A 1 89 ? -7.876 -11.434 13.025 1.00 93.00 89 ALA A O 1
ATOM 692 N N . GLN A 1 90 ? -7.493 -13.631 12.804 1.00 93.88 90 GLN A N 1
ATOM 693 C CA . GLN A 1 90 ? -7.371 -13.947 14.240 1.00 93.88 90 GLN A CA 1
ATOM 694 C C . GLN A 1 90 ? -5.927 -14.320 14.616 1.00 93.88 90 GLN A C 1
ATOM 696 O O . GLN A 1 90 ? -5.692 -15.230 15.410 1.00 93.88 90 GLN A O 1
ATOM 701 N N . VAL A 1 91 ? -4.959 -13.643 14.000 1.00 96.06 91 VAL A N 1
ATOM 702 C CA . VAL A 1 91 ? -3.520 -13.836 14.226 1.00 96.06 91 VAL A CA 1
ATOM 703 C C . VAL A 1 91 ? -2.896 -12.563 14.794 1.00 96.06 91 VAL A C 1
ATOM 705 O O . VAL A 1 91 ? -3.557 -11.530 14.890 1.00 96.06 91 VAL A O 1
ATOM 708 N N . GLY A 1 92 ? -1.625 -12.624 15.195 1.00 97.75 92 GLY A N 1
ATOM 709 C CA . GLY A 1 92 ? -0.906 -11.437 15.664 1.00 97.75 92 GLY A CA 1
ATOM 710 C C . GLY A 1 92 ? -0.504 -10.485 14.521 1.00 97.75 92 GLY A C 1
ATOM 711 O O . GLY A 1 92 ? -0.341 -10.941 13.387 1.00 97.75 92 GLY A O 1
ATOM 712 N N . PRO A 1 93 ? -0.243 -9.191 14.806 1.00 98.06 93 PRO A N 1
ATOM 713 C CA . PRO A 1 93 ? 0.199 -8.203 13.810 1.00 98.06 93 PRO A CA 1
ATOM 714 C C . PRO A 1 93 ? 1.376 -8.665 12.944 1.00 98.06 93 PRO A C 1
ATOM 716 O O . PRO A 1 93 ? 1.347 -8.534 11.720 1.00 98.06 93 PRO A O 1
ATOM 719 N N . ARG A 1 94 ? 2.395 -9.265 13.573 1.00 97.88 94 ARG A N 1
ATOM 720 C CA . ARG A 1 94 ? 3.573 -9.807 12.884 1.00 97.88 94 ARG A CA 1
ATOM 721 C C . ARG A 1 94 ? 3.210 -10.928 11.915 1.00 97.88 94 ARG A C 1
ATOM 723 O O . ARG A 1 94 ? 3.660 -10.902 10.780 1.00 97.88 94 ARG A O 1
ATOM 730 N N . GLU A 1 95 ? 2.391 -11.876 12.357 1.00 97.50 95 GLU A N 1
ATOM 731 C CA . GLU A 1 95 ? 1.999 -13.034 11.551 1.00 97.50 95 GLU A CA 1
ATOM 732 C C . GLU A 1 95 ? 1.158 -12.610 10.341 1.00 97.50 95 GLU A C 1
ATOM 734 O O . GLU A 1 95 ? 1.420 -13.062 9.230 1.00 97.50 95 GLU A O 1
ATOM 739 N N . MET A 1 96 ? 0.208 -11.683 10.524 1.00 96.94 96 MET A N 1
ATOM 740 C CA . MET A 1 96 ? -0.555 -11.120 9.404 1.00 96.94 96 MET A CA 1
ATOM 741 C C . MET A 1 96 ? 0.358 -10.396 8.411 1.00 96.94 96 MET A C 1
ATOM 743 O O . MET A 1 96 ? 0.2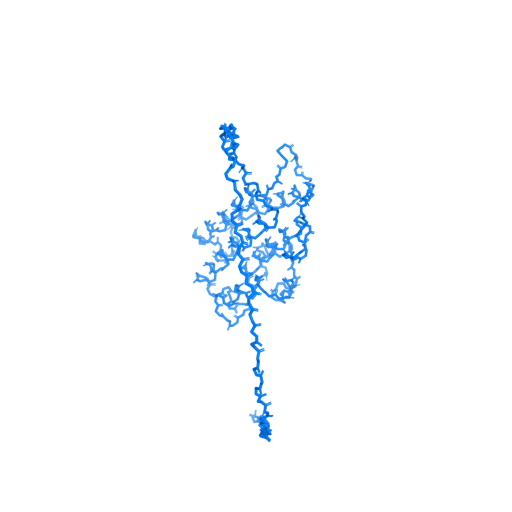25 -10.568 7.202 1.00 96.94 96 MET A O 1
ATOM 747 N N . THR A 1 97 ? 1.305 -9.608 8.920 1.00 97.69 97 THR A N 1
ATOM 748 C CA . THR A 1 97 ? 2.259 -8.870 8.089 1.00 97.69 97 THR A CA 1
ATOM 749 C C . THR A 1 97 ? 3.137 -9.831 7.277 1.00 97.69 97 THR A C 1
ATOM 75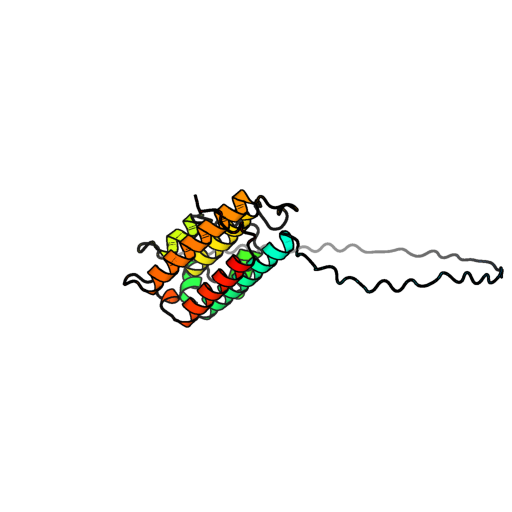1 O O . THR A 1 97 ? 3.229 -9.703 6.061 1.00 97.69 97 THR A O 1
ATOM 754 N N . GLU A 1 98 ? 3.726 -10.851 7.905 1.00 96.19 98 GLU A N 1
ATOM 755 C CA . GLU A 1 98 ? 4.492 -11.895 7.203 1.00 96.19 98 GLU A CA 1
ATOM 756 C C . GLU A 1 98 ? 3.628 -12.613 6.155 1.00 96.19 98 GLU A C 1
ATOM 758 O O . GLU A 1 98 ? 4.064 -12.825 5.026 1.00 96.19 98 GLU A O 1
ATOM 763 N N . TRP A 1 99 ? 2.366 -12.914 6.471 1.00 94.94 99 TRP A N 1
ATOM 764 C CA . TRP A 1 99 ? 1.456 -13.558 5.524 1.00 94.94 99 TRP A CA 1
ATOM 765 C C . TRP A 1 99 ? 1.155 -12.699 4.287 1.00 94.94 99 TRP A C 1
ATOM 767 O O . TRP A 1 99 ? 1.029 -13.239 3.186 1.00 94.94 99 TRP A O 1
ATOM 777 N N . VAL A 1 100 ? 1.068 -11.375 4.441 1.00 96.19 100 VAL A N 1
ATOM 778 C CA . VAL A 1 100 ? 0.808 -10.442 3.333 1.00 96.19 100 VAL A CA 1
ATOM 779 C C . VAL A 1 100 ? 2.005 -10.299 2.401 1.00 96.19 100 VAL A C 1
ATOM 781 O O . VAL A 1 100 ? 1.809 -10.255 1.188 1.00 96.19 100 VAL A O 1
ATOM 784 N N . PHE A 1 101 ? 3.225 -10.243 2.936 1.00 95.75 101 PHE A N 1
ATOM 785 C CA . PHE A 1 101 ? 4.422 -9.998 2.123 1.00 95.75 101 PHE A CA 1
ATOM 786 C C . PHE A 1 101 ? 5.134 -11.273 1.659 1.00 95.75 101 PHE A C 1
ATOM 788 O O . PHE A 1 101 ? 5.733 -11.269 0.589 1.00 95.75 101 PHE A O 1
ATOM 795 N N . ASP A 1 102 ? 5.040 -12.366 2.416 1.00 92.88 102 ASP A N 1
ATOM 796 C CA . ASP A 1 102 ? 5.765 -13.613 2.126 1.00 92.88 102 ASP A CA 1
ATOM 797 C C . ASP A 1 102 ? 4.811 -14.741 1.670 1.00 92.88 102 ASP A C 1
ATOM 799 O O . ASP A 1 102 ? 5.225 -15.857 1.326 1.00 92.88 102 ASP A O 1
ATOM 803 N N . GLY A 1 103 ? 3.501 -14.471 1.669 1.00 85.69 103 GLY A N 1
ATOM 804 C CA . GLY A 1 103 ? 2.460 -15.405 1.257 1.00 85.69 103 GLY A CA 1
ATOM 805 C C . GLY A 1 103 ? 2.360 -15.587 -0.260 1.00 85.69 103 GLY A C 1
ATOM 806 O O . GLY A 1 103 ? 2.545 -14.674 -1.054 1.00 85.69 103 GLY A O 1
ATOM 807 N N . LYS A 1 104 ? 1.961 -16.789 -0.693 1.00 77.88 104 LYS A N 1
ATOM 808 C CA . LYS A 1 104 ? 1.875 -17.168 -2.121 1.00 77.88 104 LYS A CA 1
ATOM 809 C C . LYS A 1 104 ? 0.514 -16.895 -2.777 1.00 77.88 104 LYS A C 1
ATOM 811 O O . LYS A 1 104 ? 0.218 -17.447 -3.833 1.00 77.88 104 LYS A O 1
ATOM 816 N N . PHE A 1 105 ? -0.344 -16.097 -2.145 1.00 75.19 105 PHE A N 1
ATOM 817 C CA . PHE A 1 105 ? -1.753 -15.938 -2.541 1.00 75.19 105 PHE A CA 1
ATOM 818 C C . PHE A 1 105 ? -1.990 -14.777 -3.519 1.00 75.19 105 PHE A C 1
ATOM 820 O O . PHE A 1 105 ? -3.136 -14.482 -3.863 1.00 75.19 105 PHE A O 1
ATOM 827 N N . GLY A 1 106 ? -0.913 -14.120 -3.966 1.00 86.56 106 GLY A N 1
ATOM 828 C CA . GLY A 1 106 ? -0.950 -13.049 -4.959 1.00 86.56 106 GLY A CA 1
ATOM 829 C C . GLY A 1 106 ? -1.804 -11.862 -4.528 1.00 86.56 106 GLY A C 1
ATOM 830 O O . GLY A 1 106 ? -2.495 -11.312 -5.371 1.00 86.56 106 GLY A O 1
ATOM 831 N N . TRP A 1 107 ? -1.818 -11.532 -3.231 1.00 94.50 107 TRP A N 1
ATOM 832 C CA . TRP A 1 107 ? -2.567 -10.421 -2.622 1.00 94.50 107 TRP A CA 1
ATOM 833 C C . TRP A 1 107 ? -4.079 -10.385 -2.903 1.00 94.50 107 TRP A C 1
ATOM 835 O O . TRP A 1 107 ? -4.677 -9.313 -2.970 1.00 94.50 107 TRP A O 1
ATOM 845 N N . ARG A 1 108 ? -4.727 -11.543 -3.086 1.00 93.88 108 ARG A N 1
ATOM 846 C CA . ARG A 1 108 ? -6.184 -11.627 -3.310 1.00 93.88 108 ARG A CA 1
ATOM 847 C C . ARG A 1 108 ? -6.895 -12.066 -2.036 1.00 93.88 108 ARG A C 1
ATOM 849 O 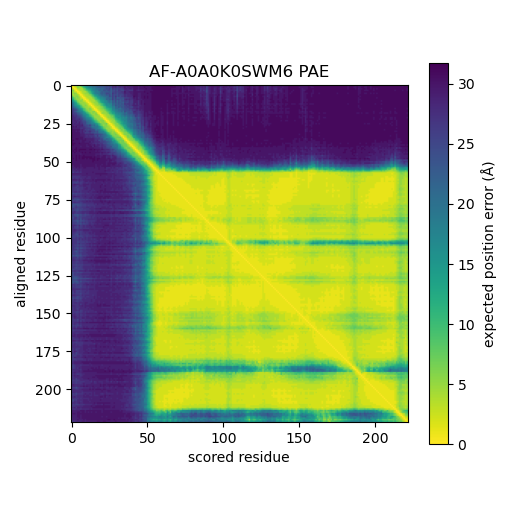O . ARG A 1 108 ? -7.201 -13.244 -1.870 1.00 93.88 108 ARG A O 1
ATOM 856 N N . PHE A 1 109 ? -7.162 -11.109 -1.155 1.00 94.38 109 PHE A N 1
ATOM 857 C CA . PHE A 1 109 ? -7.837 -11.347 0.121 1.00 94.38 109 PHE A CA 1
ATOM 858 C C . PHE A 1 109 ? -9.355 -11.224 -0.021 1.00 94.38 109 PHE A C 1
ATOM 860 O O . PHE A 1 109 ? -9.854 -10.235 -0.559 1.00 94.38 109 PHE A O 1
ATOM 867 N N . ASP A 1 110 ? -10.103 -12.193 0.510 1.00 92.81 110 ASP A N 1
ATOM 868 C CA . ASP A 1 110 ? -11.572 -12.149 0.498 1.00 92.81 110 ASP A CA 1
ATOM 869 C C . ASP A 1 110 ? -12.113 -10.950 1.295 1.00 92.81 110 ASP A C 1
ATOM 871 O O . ASP A 1 110 ? -13.085 -10.325 0.877 1.00 92.81 110 ASP A O 1
ATOM 875 N N . GLY A 1 111 ? -11.424 -10.553 2.374 1.00 91.81 111 GLY A N 1
ATOM 876 C CA . GLY A 1 111 ? -11.744 -9.347 3.152 1.00 91.81 111 GLY A CA 1
ATOM 877 C C . GLY A 1 111 ? -11.623 -8.035 2.365 1.00 91.81 111 GLY A C 1
ATOM 878 O O . GLY A 1 111 ? -12.217 -7.035 2.754 1.00 91.81 111 GLY A O 1
ATOM 879 N N . LEU A 1 112 ? -10.913 -8.050 1.231 1.00 96.12 112 LEU A N 1
ATOM 880 C CA . LEU A 1 112 ? -10.822 -6.933 0.287 1.00 96.12 112 LEU A CA 1
ATOM 881 C C . LEU A 1 112 ? -11.648 -7.165 -0.981 1.00 96.12 112 LEU A C 1
ATOM 883 O O . LEU A 1 112 ? -11.404 -6.520 -1.995 1.00 96.12 112 LEU A O 1
ATOM 887 N N . GLN A 1 113 ? -12.564 -8.139 -0.989 1.00 95.31 113 GLN A N 1
ATOM 888 C CA . GLN A 1 113 ? -13.298 -8.544 -2.196 1.00 95.31 113 GLN A CA 1
ATOM 889 C C . GLN A 1 113 ? -12.355 -8.906 -3.362 1.00 95.31 113 GLN A C 1
ATOM 891 O O . GLN A 1 113 ? -12.716 -8.811 -4.535 1.00 95.31 113 GLN A O 1
ATOM 896 N N . ARG A 1 114 ? -11.127 -9.339 -3.031 1.00 95.94 114 ARG A N 1
ATOM 897 C CA . ARG A 1 114 ? -10.039 -9.656 -3.968 1.00 95.94 114 ARG A CA 1
ATOM 898 C C . ARG A 1 114 ? -9.588 -8.471 -4.834 1.00 95.94 114 ARG A C 1
ATOM 900 O O . ARG A 1 114 ? -8.980 -8.707 -5.882 1.00 95.94 114 ARG A O 1
ATOM 907 N N . LEU A 1 115 ? -9.891 -7.243 -4.411 1.00 97.62 115 LEU A N 1
ATOM 908 C CA . LEU A 1 115 ? -9.453 -6.005 -5.053 1.00 97.62 115 LEU A CA 1
ATOM 909 C C . LEU A 1 115 ? -7.959 -5.762 -4.812 1.00 97.62 115 LEU A C 1
ATOM 911 O O . LEU A 1 115 ? -7.395 -6.201 -3.811 1.00 97.62 115 LEU A O 1
ATOM 915 N N . GLN A 1 116 ? -7.335 -5.071 -5.764 1.00 97.25 116 GLN A N 1
ATOM 916 C CA . GLN A 1 116 ? -5.906 -4.748 -5.818 1.00 97.25 116 GLN A CA 1
ATOM 917 C C . GLN A 1 116 ? -5.722 -3.363 -6.448 1.00 97.25 116 GLN A C 1
ATOM 919 O O . GLN A 1 116 ? -6.690 -2.752 -6.912 1.00 97.25 116 GLN A O 1
ATOM 924 N N . ASP A 1 117 ? -4.486 -2.879 -6.489 1.00 96.81 117 ASP A N 1
ATOM 925 C CA . ASP A 1 117 ? -4.100 -1.580 -7.029 1.00 96.81 117 ASP A CA 1
ATOM 926 C C . ASP A 1 117 ? -4.974 -0.447 -6.452 1.00 96.81 117 ASP A C 1
ATOM 928 O O . ASP A 1 117 ? -5.349 -0.439 -5.276 1.00 96.81 117 ASP A O 1
ATOM 932 N N . GLN A 1 118 ? -5.355 0.506 -7.303 1.00 97.06 118 GLN A N 1
ATOM 933 C CA . GLN A 1 118 ? -6.233 1.617 -6.954 1.00 97.06 118 GLN A CA 1
ATOM 934 C C . GLN A 1 118 ? -7.596 1.165 -6.430 1.00 97.06 118 GLN A C 1
ATOM 936 O O . GLN A 1 118 ? -8.152 1.844 -5.581 1.00 97.06 118 GLN A O 1
ATOM 941 N N . GLN A 1 119 ? -8.114 0.009 -6.857 1.00 98.00 119 GLN A N 1
ATOM 942 C CA . GLN A 1 119 ? -9.423 -0.460 -6.390 1.00 98.00 119 GLN A CA 1
ATOM 943 C C . GLN A 1 119 ? -9.385 -0.847 -4.908 1.00 98.00 119 GLN A C 1
ATOM 945 O O . GLN A 1 119 ? -10.353 -0.614 -4.192 1.00 98.00 119 GLN A O 1
ATOM 950 N N . ALA A 1 120 ? -8.266 -1.404 -4.431 1.00 98.25 120 ALA A N 1
ATOM 951 C CA . ALA A 1 120 ? -8.071 -1.638 -3.003 1.00 98.25 120 ALA A CA 1
ATOM 952 C C . ALA A 1 120 ? -7.886 -0.316 -2.241 1.00 98.25 120 ALA A C 1
ATOM 954 O O . ALA A 1 120 ? -8.448 -0.154 -1.162 1.00 98.25 120 ALA A O 1
ATOM 955 N N . LEU A 1 121 ? -7.172 0.658 -2.820 1.00 97.62 121 LEU A N 1
ATOM 956 C CA . LEU A 1 121 ? -7.030 1.990 -2.217 1.00 97.62 121 LEU A CA 1
ATOM 957 C C . LEU A 1 121 ? -8.356 2.756 -2.148 1.00 97.62 121 LEU A C 1
ATOM 959 O O . LEU A 1 121 ? -8.584 3.504 -1.200 1.00 97.62 121 LEU A O 1
ATOM 963 N N . ASP A 1 122 ? -9.239 2.571 -3.127 1.00 96.19 122 ASP A N 1
ATOM 964 C CA . ASP A 1 122 ? -10.546 3.222 -3.176 1.00 96.19 122 ASP A CA 1
ATOM 965 C C . ASP A 1 122 ? -11.454 2.793 -2.013 1.00 96.19 122 ASP A C 1
ATOM 967 O O . ASP A 1 122 ? -12.287 3.590 -1.579 1.00 96.19 122 ASP A O 1
ATOM 971 N N . LEU A 1 123 ? -11.229 1.608 -1.425 1.00 96.00 123 LEU A N 1
ATOM 972 C CA . LEU A 1 123 ? -11.940 1.154 -0.223 1.00 96.00 123 LEU A CA 1
ATOM 973 C C . LEU A 1 123 ? -11.733 2.084 0.980 1.00 96.00 123 LEU A C 1
ATOM 975 O O . LEU A 1 123 ? -12.619 2.181 1.821 1.00 96.00 123 LEU A O 1
ATOM 979 N N . LEU A 1 124 ? -10.613 2.817 1.058 1.00 94.12 124 LEU A N 1
ATOM 980 C CA . LEU A 1 124 ? -10.385 3.794 2.133 1.00 94.12 124 LEU A CA 1
ATOM 981 C C . LEU A 1 124 ? -11.361 4.978 2.083 1.00 94.12 124 LEU A C 1
ATOM 983 O O . LEU A 1 124 ? -11.498 5.708 3.063 1.00 94.12 124 LEU A O 1
ATOM 987 N N . PHE A 1 125 ? -11.994 5.200 0.933 1.00 92.19 125 PHE A N 1
ATOM 988 C CA . PHE A 1 125 ? -12.910 6.311 0.694 1.00 92.19 125 PHE A CA 1
ATOM 989 C C . PHE A 1 125 ? -14.366 5.844 0.599 1.00 92.19 125 PHE A C 1
ATOM 991 O O . PHE A 1 125 ? -15.260 6.676 0.440 1.00 92.19 125 PHE A O 1
ATOM 998 N N . ASP A 1 126 ? -14.609 4.535 0.687 1.00 91.94 126 ASP A N 1
ATOM 999 C CA . ASP A 1 126 ? -15.945 3.958 0.715 1.00 91.94 126 ASP A CA 1
ATOM 1000 C C . ASP A 1 126 ? -16.474 3.921 2.154 1.00 91.94 126 ASP A C 1
ATOM 1002 O O . ASP A 1 126 ? -16.049 3.124 2.983 1.00 91.94 126 ASP A O 1
ATOM 1006 N N . GLU A 1 127 ? -17.462 4.763 2.449 1.00 87.81 127 GLU A N 1
ATOM 1007 C CA . GLU A 1 127 ? -18.121 4.813 3.763 1.00 87.81 127 GLU A CA 1
ATOM 1008 C C . GLU A 1 127 ? -18.864 3.525 4.137 1.00 87.81 127 GLU A C 1
ATOM 1010 O O . GLU A 1 127 ? -19.205 3.324 5.305 1.00 87.81 127 GLU A O 1
ATOM 1015 N N . GLN A 1 128 ? -19.176 2.675 3.158 1.00 91.31 128 GLN A N 1
ATOM 1016 C CA . GLN A 1 128 ? -19.820 1.386 3.394 1.00 91.31 128 GLN A CA 1
ATOM 1017 C C . GLN A 1 128 ? -18.802 0.275 3.655 1.00 91.31 128 GLN A C 1
ATOM 1019 O O . GLN A 1 128 ? -19.190 -0.816 4.085 1.00 91.31 128 GLN A O 1
ATOM 1024 N N . PHE A 1 129 ? -17.511 0.530 3.429 1.00 93.81 129 PHE A N 1
ATOM 1025 C CA . PHE A 1 129 ? -16.476 -0.453 3.681 1.00 93.81 129 PHE A CA 1
ATOM 1026 C C . PHE A 1 129 ? -16.239 -0.604 5.187 1.00 93.81 129 PHE A C 1
ATOM 1028 O O . PHE A 1 129 ? -15.797 0.302 5.883 1.00 93.81 129 PHE A O 1
ATOM 1035 N N . GLN A 1 130 ? -16.560 -1.791 5.699 1.00 92.81 130 GLN A N 1
ATOM 1036 C CA . GLN A 1 130 ? -16.380 -2.164 7.108 1.00 92.81 130 GLN A CA 1
ATOM 1037 C C . GLN A 1 130 ? -15.216 -3.145 7.302 1.00 92.81 130 GLN A C 1
ATOM 1039 O O . GLN A 1 130 ? -15.099 -3.765 8.358 1.00 92.81 130 GLN A O 1
ATOM 1044 N N . GLY A 1 131 ? -14.398 -3.342 6.265 1.00 95.56 131 GLY A N 1
ATOM 1045 C CA . GLY A 1 131 ? -13.268 -4.258 6.300 1.00 95.56 131 GLY A CA 1
ATOM 1046 C C . GLY A 1 131 ? -12.026 -3.645 6.942 1.00 95.56 131 GLY A C 1
ATOM 1047 O O . GLY A 1 131 ? -12.072 -2.605 7.601 1.00 95.56 131 GLY A O 1
ATOM 1048 N N . ASP A 1 132 ? -10.912 -4.342 6.757 1.00 97.44 132 ASP A N 1
ATOM 1049 C CA . ASP A 1 132 ? -9.602 -3.946 7.261 1.00 97.44 132 ASP A CA 1
ATOM 1050 C C . ASP A 1 132 ? -8.989 -2.859 6.361 1.00 97.44 132 ASP A C 1
ATOM 1052 O O . ASP A 1 132 ? -8.575 -3.124 5.225 1.00 97.44 132 ASP A O 1
ATOM 1056 N N . HIS A 1 133 ? -8.946 -1.626 6.871 1.00 97.25 133 HIS A N 1
ATOM 1057 C CA . HIS A 1 133 ? -8.417 -0.475 6.137 1.00 97.25 133 HIS A CA 1
ATOM 1058 C C . HIS A 1 133 ? -6.889 -0.494 6.040 1.00 97.25 133 HIS A C 1
ATOM 1060 O O . HIS A 1 133 ? -6.343 0.036 5.070 1.00 97.25 133 HIS A O 1
ATOM 1066 N N . VAL A 1 134 ? -6.193 -1.110 7.004 1.00 98.06 134 VAL A N 1
ATOM 1067 C CA . VAL A 1 134 ? -4.735 -1.297 6.935 1.00 98.06 134 VAL A CA 1
ATOM 1068 C C . VAL A 1 134 ? -4.409 -2.240 5.789 1.00 98.06 134 VAL A C 1
ATOM 1070 O O . VAL A 1 134 ? -3.562 -1.927 4.951 1.00 98.06 134 VAL A O 1
ATOM 1073 N N . LEU A 1 135 ? -5.124 -3.364 5.711 1.00 98.25 135 LEU A N 1
ATOM 1074 C CA . LEU A 1 135 ? -4.956 -4.335 4.638 1.00 98.25 135 LEU A CA 1
ATOM 1075 C C . LEU A 1 135 ? -5.271 -3.704 3.280 1.00 98.25 135 LEU A C 1
ATOM 1077 O O . LEU A 1 135 ? -4.484 -3.866 2.353 1.00 98.25 135 LEU A O 1
ATOM 1081 N N . ALA A 1 136 ? -6.370 -2.949 3.170 1.00 98.19 136 ALA A N 1
ATOM 1082 C CA . ALA A 1 136 ? -6.746 -2.251 1.938 1.00 98.19 136 ALA A CA 1
ATOM 1083 C C . ALA A 1 136 ? -5.655 -1.274 1.469 1.00 98.19 136 ALA A C 1
ATOM 1085 O O . ALA A 1 136 ? -5.263 -1.290 0.299 1.00 98.19 136 ALA A O 1
ATOM 1086 N N . LEU A 1 137 ? -5.119 -0.472 2.397 1.00 98.44 137 LEU A N 1
ATOM 1087 C CA . LEU A 1 137 ? -4.053 0.491 2.128 1.00 98.44 137 LEU A CA 1
ATOM 1088 C C . LEU A 1 137 ? -2.784 -0.206 1.638 1.00 98.44 137 LEU A C 1
ATOM 1090 O O . LEU A 1 137 ? -2.259 0.121 0.576 1.00 98.44 137 LEU A O 1
ATOM 1094 N N . VAL A 1 138 ? -2.287 -1.163 2.419 1.00 98.50 138 VAL A N 1
ATOM 1095 C CA . VAL A 1 138 ? -0.994 -1.805 2.167 1.00 98.50 138 VAL A CA 1
ATOM 1096 C C . VAL A 1 138 ? -1.052 -2.659 0.907 1.00 98.50 138 VAL A C 1
ATOM 1098 O O . VAL A 1 138 ? -0.173 -2.536 0.058 1.00 98.50 138 VAL A O 1
ATOM 1101 N N . VAL A 1 139 ? -2.110 -3.456 0.728 1.00 98.25 139 VAL A N 1
ATOM 1102 C CA . VAL A 1 139 ? -2.290 -4.266 -0.485 1.00 98.25 139 VAL A CA 1
ATOM 1103 C C . VAL A 1 139 ? -2.419 -3.378 -1.713 1.00 98.25 139 VAL A C 1
ATOM 1105 O O . VAL A 1 139 ? -1.773 -3.658 -2.722 1.00 98.25 139 VAL A O 1
ATOM 1108 N N . GLY A 1 140 ? -3.207 -2.303 -1.642 1.00 98.44 140 GLY A N 1
ATOM 1109 C CA . GLY A 1 140 ? -3.376 -1.383 -2.763 1.00 98.44 140 GLY A CA 1
ATOM 1110 C C . GLY A 1 140 ? -2.074 -0.696 -3.177 1.00 98.44 140 GLY A C 1
ATOM 1111 O O . GLY A 1 140 ? -1.802 -0.577 -4.374 1.00 98.44 140 GLY A O 1
ATOM 1112 N N . LEU A 1 141 ? -1.234 -0.299 -2.213 1.00 98.69 141 LEU A N 1
ATOM 1113 C CA . LEU A 1 141 ? 0.086 0.277 -2.492 1.00 98.69 141 LEU A CA 1
ATOM 1114 C C . LEU A 1 141 ? 1.064 -0.767 -3.048 1.00 98.69 141 LEU A C 1
ATOM 1116 O O . LEU A 1 141 ? 1.668 -0.520 -4.090 1.00 98.69 141 LEU A O 1
ATOM 1120 N N . GLU A 1 142 ? 1.190 -1.927 -2.399 1.00 98.12 142 GLU A N 1
ATOM 1121 C CA . GLU A 1 142 ? 2.125 -2.994 -2.789 1.00 98.12 142 GLU A CA 1
ATOM 1122 C C . GLU A 1 142 ? 1.841 -3.494 -4.210 1.00 98.12 142 GLU A C 1
ATOM 1124 O O . GLU A 1 142 ? 2.737 -3.575 -5.053 1.00 98.12 142 GLU A O 1
ATOM 1129 N N . THR A 1 143 ? 0.571 -3.767 -4.513 1.00 98.00 143 THR A N 1
ATOM 1130 C CA . THR A 1 143 ? 0.167 -4.241 -5.844 1.00 98.00 143 THR A CA 1
ATOM 1131 C C . THR A 1 143 ? 0.323 -3.154 -6.908 1.00 98.00 143 THR A C 1
ATOM 1133 O O . THR A 1 143 ? 0.885 -3.441 -7.968 1.00 98.00 143 THR A O 1
ATOM 1136 N N . SER A 1 144 ? -0.009 -1.890 -6.591 1.00 98.12 144 SER A N 1
ATOM 1137 C CA . SER A 1 144 ? 0.236 -0.765 -7.510 1.00 98.12 144 SER A CA 1
ATOM 1138 C C . SER A 1 1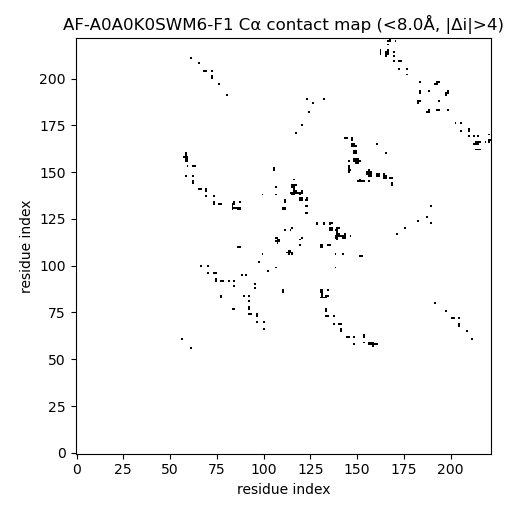44 ? 1.722 -0.650 -7.858 1.00 98.12 144 SER A C 1
ATOM 1140 O O . SER A 1 144 ? 2.072 -0.408 -9.015 1.00 98.12 144 SER A O 1
ATOM 1142 N N . LEU A 1 145 ? 2.606 -0.836 -6.872 1.00 97.88 145 LEU A N 1
ATOM 1143 C CA . LEU A 1 145 ? 4.051 -0.826 -7.077 1.00 97.88 145 LEU A CA 1
ATOM 1144 C C . LEU A 1 145 ? 4.483 -1.978 -7.986 1.00 97.88 145 LEU A C 1
ATOM 1146 O O . LEU A 1 145 ? 5.102 -1.718 -9.016 1.00 97.88 145 LEU A O 1
ATOM 1150 N N . PHE A 1 146 ? 4.105 -3.221 -7.683 1.00 97.12 146 PHE A N 1
ATOM 1151 C CA . PHE A 1 146 ? 4.422 -4.371 -8.537 1.00 97.12 146 PHE A CA 1
ATOM 1152 C C . PHE A 1 146 ? 3.959 -4.170 -9.985 1.00 97.12 146 PHE A C 1
ATOM 1154 O O . PHE A 1 146 ? 4.750 -4.332 -10.921 1.00 97.12 146 PHE A O 1
ATOM 1161 N N . HIS A 1 147 ? 2.721 -3.710 -10.174 1.00 96.12 147 HIS A N 1
ATOM 1162 C CA . HIS A 1 147 ? 2.174 -3.403 -11.491 1.00 96.12 147 HIS A CA 1
ATOM 1163 C C . HIS A 1 147 ? 2.978 -2.301 -12.199 1.00 96.12 147 HIS A C 1
ATOM 1165 O O . HIS A 1 147 ? 3.359 -2.459 -13.367 1.00 96.12 147 HIS A O 1
ATOM 1171 N N . GLY A 1 148 ? 3.307 -1.213 -11.500 1.00 95.88 148 GLY A N 1
ATOM 1172 C CA . GLY A 1 148 ? 4.153 -0.153 -12.042 1.00 95.88 148 GLY A CA 1
ATOM 1173 C C . GLY A 1 148 ? 5.503 -0.690 -12.514 1.00 95.88 148 GLY A C 1
ATOM 1174 O O . GLY A 1 148 ? 5.893 -0.425 -13.651 1.00 95.88 148 GLY A O 1
ATOM 1175 N N . TYR A 1 149 ? 6.167 -1.510 -11.693 1.00 96.31 149 TYR A N 1
ATOM 1176 C CA . TYR A 1 149 ? 7.442 -2.170 -12.015 1.00 96.31 149 TYR A CA 1
ATOM 1177 C C . TYR A 1 149 ? 7.311 -3.278 -13.075 1.00 96.31 149 TYR A C 1
ATOM 1179 O O . TYR A 1 149 ? 8.312 -3.882 -13.459 1.00 96.31 149 TYR A O 1
ATOM 1187 N N . GLY A 1 150 ? 6.101 -3.534 -13.587 1.00 95.44 150 GLY A N 1
ATOM 1188 C CA . GLY A 1 150 ? 5.842 -4.512 -14.641 1.00 95.44 150 GLY A CA 1
ATOM 1189 C C . GLY A 1 150 ? 5.986 -5.958 -14.174 1.00 95.44 150 GLY A C 1
ATOM 1190 O O . GLY A 1 150 ? 6.381 -6.810 -14.966 1.00 95.44 150 GLY A O 1
ATOM 1191 N N . ALA A 1 151 ? 5.699 -6.227 -12.901 1.00 94.19 151 ALA A N 1
ATOM 1192 C CA . ALA A 1 151 ? 5.914 -7.518 -12.269 1.00 94.19 151 ALA A CA 1
ATOM 1193 C C . ALA A 1 151 ? 4.658 -8.016 -11.545 1.00 94.19 151 ALA A C 1
ATOM 1195 O O . ALA A 1 151 ? 3.887 -7.238 -10.998 1.00 94.19 151 ALA A O 1
ATOM 1196 N N . GLU A 1 152 ? 4.478 -9.335 -11.518 1.00 90.94 152 GLU A N 1
ATOM 1197 C CA . GLU A 1 152 ? 3.409 -9.990 -10.747 1.00 90.94 152 GLU A CA 1
ATOM 1198 C C . GLU A 1 152 ? 3.878 -10.426 -9.349 1.00 90.94 152 GLU A C 1
ATOM 1200 O O . GLU A 1 152 ? 3.062 -10.823 -8.524 1.00 90.94 152 GLU A O 1
ATOM 1205 N N . ASN A 1 153 ? 5.194 -10.431 -9.110 1.00 91.31 153 ASN A N 1
ATOM 1206 C CA . ASN A 1 153 ? 5.857 -10.813 -7.860 1.00 91.31 153 ASN A CA 1
ATOM 1207 C C . ASN A 1 153 ? 7.346 -10.408 -7.888 1.00 91.31 153 ASN A C 1
ATOM 1209 O O . ASN A 1 153 ? 7.874 -9.951 -8.908 1.00 91.31 153 ASN A O 1
ATOM 1213 N N . GLU A 1 154 ? 8.055 -10.625 -6.781 1.00 88.56 154 GLU A N 1
ATOM 1214 C CA . GLU A 1 154 ? 9.450 -10.229 -6.549 1.00 88.56 154 GLU A CA 1
ATOM 1215 C C . GLU A 1 154 ? 10.486 -10.946 -7.436 1.00 88.56 154 GLU A C 1
ATOM 1217 O O . GLU A 1 154 ? 11.645 -10.514 -7.553 1.00 88.56 154 GLU A O 1
ATOM 1222 N N . PHE A 1 155 ? 10.103 -12.053 -8.077 1.00 90.75 155 PHE A N 1
ATOM 1223 C CA . PHE A 1 155 ? 10.959 -12.800 -9.003 1.00 90.75 155 PHE A CA 1
ATOM 1224 C C . PHE A 1 155 ? 10.819 -12.322 -10.450 1.00 90.75 155 PHE A C 1
ATOM 1226 O O . PHE A 1 155 ? 11.734 -12.546 -11.241 1.00 90.75 155 PHE A O 1
ATOM 1233 N N . ALA A 1 156 ? 9.717 -11.643 -10.781 1.00 93.00 156 ALA A N 1
ATOM 1234 C CA . ALA A 1 156 ? 9.378 -11.215 -12.137 1.00 93.00 156 ALA A CA 1
ATOM 1235 C C . ALA A 1 156 ? 9.796 -9.769 -12.465 1.00 93.00 156 ALA A C 1
ATOM 1237 O O . ALA A 1 156 ? 9.493 -9.287 -13.552 1.00 93.00 156 ALA A O 1
ATOM 1238 N N . ILE A 1 157 ? 10.485 -9.074 -11.552 1.00 95.19 157 ILE A N 1
ATOM 1239 C CA . ILE A 1 157 ? 10.886 -7.672 -11.739 1.00 95.19 157 ILE A CA 1
ATOM 1240 C C . ILE A 1 157 ? 11.908 -7.551 -12.883 1.00 95.19 157 ILE A C 1
ATOM 1242 O O . ILE A 1 157 ? 13.016 -8.089 -12.761 1.00 95.19 157 ILE A O 1
ATOM 1246 N N . PRO A 1 158 ? 11.585 -6.825 -13.972 1.00 95.38 158 PRO A N 1
ATOM 1247 C CA . PRO A 1 158 ? 12.498 -6.625 -15.089 1.00 95.38 158 PRO A CA 1
ATOM 1248 C C . PRO A 1 158 ? 13.737 -5.808 -14.697 1.00 95.38 158 PRO A C 1
ATOM 1250 O O . PRO A 1 158 ? 13.680 -4.894 -13.871 1.00 95.38 158 PRO A O 1
ATOM 1253 N N . ALA A 1 159 ? 14.870 -6.104 -15.339 1.00 93.44 159 ALA A N 1
ATOM 1254 C CA . ALA A 1 159 ? 16.113 -5.357 -15.133 1.00 93.44 159 ALA A CA 1
ATOM 1255 C C . ALA A 1 159 ? 16.029 -3.906 -15.644 1.00 93.44 159 ALA A C 1
ATOM 1257 O O . ALA A 1 159 ? 16.669 -3.019 -15.083 1.00 93.44 159 ALA A O 1
ATOM 1258 N N . GLU A 1 160 ? 15.226 -3.669 -16.682 1.00 92.00 160 GLU A N 1
ATOM 1259 C CA . GLU A 1 160 ? 14.977 -2.356 -17.278 1.00 92.00 160 GLU A CA 1
ATOM 1260 C C . GLU A 1 160 ? 13.543 -1.915 -16.984 1.00 92.00 160 GLU A C 1
ATOM 1262 O O . GLU A 1 160 ? 12.626 -2.732 -17.011 1.00 92.00 160 GLU A O 1
ATOM 1267 N N . GLN A 1 161 ? 13.346 -0.630 -16.689 1.00 92.00 161 GLN A N 1
ATOM 1268 C CA . GLN A 1 161 ? 12.041 -0.094 -16.302 1.00 92.00 161 GLN A CA 1
ATOM 1269 C C . GLN A 1 161 ? 11.377 0.650 -17.457 1.00 92.00 161 GLN A C 1
ATOM 1271 O O . GLN A 1 161 ? 12.000 1.468 -18.135 1.00 92.00 161 GLN A O 1
ATOM 1276 N N . ASP A 1 162 ? 10.085 0.392 -17.644 1.00 93.25 162 ASP A N 1
ATOM 1277 C CA . ASP A 1 162 ? 9.246 1.142 -18.572 1.00 93.25 162 ASP A CA 1
ATOM 1278 C C . ASP A 1 162 ? 8.913 2.509 -17.958 1.00 93.25 162 ASP A C 1
ATOM 1280 O O . ASP A 1 162 ? 8.116 2.625 -17.022 1.00 93.25 162 ASP A O 1
ATOM 1284 N N . MET A 1 163 ? 9.522 3.562 -18.504 1.00 91.44 163 MET A N 1
ATOM 1285 C CA . MET A 1 163 ? 9.343 4.928 -18.011 1.00 91.44 163 MET A CA 1
ATOM 1286 C C . MET A 1 163 ? 7.889 5.412 -18.083 1.00 91.44 163 MET A C 1
ATOM 1288 O O . MET A 1 163 ? 7.480 6.215 -17.246 1.00 91.44 163 MET A O 1
ATOM 1292 N N . SER A 1 164 ? 7.088 4.913 -19.032 1.00 91.88 164 SER A N 1
ATOM 1293 C CA . SER A 1 164 ? 5.666 5.259 -19.128 1.00 91.88 164 SER A CA 1
ATOM 1294 C C . SER A 1 164 ? 4.866 4.638 -17.982 1.00 91.88 164 SER A C 1
ATOM 1296 O O . SER A 1 164 ? 4.004 5.297 -17.392 1.00 91.88 164 SER A O 1
ATOM 1298 N N . ARG A 1 165 ? 5.167 3.382 -17.623 1.00 92.94 165 ARG A N 1
ATOM 1299 C CA . ARG A 1 165 ? 4.550 2.720 -16.459 1.00 92.94 165 ARG A CA 1
ATOM 1300 C C . ARG A 1 165 ? 4.959 3.387 -15.155 1.00 92.94 165 ARG A C 1
ATOM 1302 O O . ARG A 1 165 ? 4.095 3.682 -14.335 1.00 92.94 165 ARG A O 1
ATOM 1309 N N . MET A 1 166 ? 6.245 3.698 -14.999 1.00 94.25 166 MET A N 1
ATOM 1310 C CA . MET A 1 166 ? 6.758 4.418 -13.829 1.00 94.25 166 MET A CA 1
ATOM 1311 C C . MET A 1 166 ? 6.098 5.791 -13.664 1.00 94.25 166 MET A C 1
ATOM 1313 O O . MET A 1 166 ? 5.693 6.156 -12.560 1.00 94.25 166 MET A O 1
ATOM 1317 N N . GLN A 1 167 ? 5.921 6.532 -14.762 1.00 93.06 167 GLN A N 1
ATOM 1318 C CA . GLN A 1 167 ? 5.221 7.815 -14.737 1.00 93.06 167 GLN A CA 1
ATOM 1319 C C . GLN A 1 167 ? 3.748 7.648 -14.338 1.00 93.06 167 GLN A C 1
ATOM 1321 O O . GLN A 1 167 ? 3.252 8.406 -13.505 1.00 93.06 167 GLN A O 1
ATOM 1326 N N . THR A 1 168 ? 3.063 6.640 -14.886 1.00 94.12 168 THR A N 1
ATOM 1327 C CA . THR A 1 168 ? 1.663 6.328 -14.547 1.00 94.12 168 THR A CA 1
ATOM 1328 C C . THR A 1 168 ? 1.516 5.991 -13.064 1.00 94.12 168 THR A C 1
ATOM 1330 O O . THR A 1 168 ? 0.666 6.566 -12.385 1.00 94.12 168 THR A O 1
ATOM 1333 N N . LEU A 1 169 ? 2.398 5.137 -12.537 1.00 96.06 169 LEU A N 1
ATOM 1334 C CA . LEU A 1 169 ? 2.466 4.795 -11.118 1.00 96.06 169 LEU A CA 1
ATOM 1335 C C . LEU A 1 169 ? 2.657 6.048 -10.253 1.00 96.06 169 LEU A C 1
ATOM 1337 O O . LEU A 1 169 ? 1.878 6.292 -9.334 1.00 96.06 169 LEU A O 1
ATOM 1341 N N . ALA A 1 170 ? 3.662 6.871 -10.567 1.00 95.69 170 ALA A N 1
ATOM 1342 C CA . ALA A 1 170 ? 3.950 8.084 -9.807 1.00 95.69 170 ALA A CA 1
ATOM 1343 C C . ALA A 1 170 ? 2.760 9.058 -9.802 1.00 95.69 170 ALA A C 1
ATOM 1345 O O . ALA A 1 170 ? 2.472 9.689 -8.787 1.00 95.69 170 ALA A O 1
ATOM 1346 N N . CYS A 1 171 ? 2.053 9.184 -10.924 1.00 94.56 171 CYS A N 1
ATOM 1347 C CA . CYS A 1 171 ? 0.845 9.998 -11.026 1.00 94.56 171 CYS A CA 1
ATOM 1348 C C . CYS A 1 171 ? -0.300 9.453 -10.175 1.00 94.56 171 CYS A C 1
ATOM 1350 O O . CYS A 1 171 ? -0.888 10.205 -9.398 1.00 94.56 171 CYS A O 1
ATOM 1352 N N . SER A 1 172 ? -0.557 8.150 -10.268 1.00 95.62 172 SER A N 1
ATOM 1353 C CA . SER A 1 172 ? -1.594 7.476 -9.489 1.00 95.62 172 SER A CA 1
ATOM 1354 C C . SER A 1 172 ? -1.354 7.617 -7.984 1.00 95.62 172 SER A C 1
ATOM 1356 O O . SER A 1 172 ? -2.258 7.989 -7.241 1.00 95.62 172 SER A O 1
ATOM 1358 N N . LEU A 1 173 ? -0.115 7.405 -7.528 1.00 96.62 173 LEU A N 1
ATOM 1359 C CA . LEU A 1 173 ? 0.234 7.527 -6.111 1.00 96.62 173 LEU A CA 1
ATOM 1360 C C . LEU A 1 173 ? 0.192 8.973 -5.609 1.00 96.62 173 LEU A C 1
ATOM 1362 O O . LEU A 1 173 ? -0.253 9.207 -4.489 1.00 96.62 173 LEU A O 1
ATOM 1366 N N . ARG A 1 174 ? 0.593 9.960 -6.424 1.00 95.31 174 ARG A N 1
ATOM 1367 C CA . ARG A 1 174 ? 0.429 11.381 -6.062 1.00 95.31 174 ARG A CA 1
ATOM 1368 C C . ARG A 1 174 ? -1.039 11.770 -5.962 1.00 95.31 174 ARG A C 1
ATOM 1370 O O . ARG A 1 174 ? -1.400 12.549 -5.085 1.00 95.31 174 ARG A O 1
ATOM 1377 N N . GLU A 1 175 ? -1.885 11.258 -6.849 1.00 94.69 175 GLU A N 1
ATOM 1378 C CA . GLU A 1 175 ? -3.321 11.525 -6.785 1.00 94.69 175 GLU A CA 1
ATOM 1379 C C . GLU A 1 175 ? -3.958 10.873 -5.556 1.00 94.69 175 GLU A C 1
ATOM 1381 O O . GLU A 1 175 ? -4.699 11.531 -4.822 1.00 94.69 175 GLU A O 1
ATOM 1386 N N . PHE A 1 176 ? -3.579 9.629 -5.252 1.00 95.81 176 PHE A N 1
ATOM 1387 C CA . PHE A 1 176 ? -3.943 8.984 -3.996 1.00 95.81 176 PHE A CA 1
ATOM 1388 C C . PHE A 1 176 ? -3.476 9.799 -2.782 1.00 95.81 176 PHE A C 1
ATOM 1390 O O . PHE A 1 176 ? -4.282 10.057 -1.894 1.00 95.81 176 PHE A O 1
ATOM 1397 N N . GLN A 1 177 ? -2.228 10.278 -2.755 1.00 94.44 177 GLN A N 1
ATOM 1398 C CA . GLN A 1 177 ? -1.698 11.092 -1.655 1.00 94.44 177 GLN A CA 1
ATOM 1399 C C . GLN A 1 177 ? -2.518 12.376 -1.437 1.00 94.44 177 GLN A C 1
ATOM 1401 O O . GLN A 1 177 ? -2.836 12.718 -0.296 1.00 94.44 177 GLN A O 1
ATOM 1406 N N . LYS A 1 178 ? -2.924 13.068 -2.512 1.00 92.50 178 LYS A N 1
ATOM 1407 C CA . LYS A 1 178 ? -3.813 14.241 -2.408 1.00 92.50 178 LYS A CA 1
ATOM 1408 C C . LYS A 1 178 ? -5.178 13.870 -1.835 1.00 92.50 178 LYS A C 1
ATOM 1410 O O . LYS A 1 178 ? -5.659 14.541 -0.923 1.00 92.50 178 LYS A O 1
ATOM 1415 N N . ARG A 1 179 ? -5.800 12.806 -2.357 1.00 91.94 179 ARG A N 1
ATOM 1416 C CA . ARG A 1 179 ? -7.098 12.314 -1.871 1.00 91.94 179 ARG A CA 1
ATOM 1417 C C . ARG A 1 179 ? -7.021 11.900 -0.406 1.00 91.94 179 ARG A C 1
ATOM 1419 O O . ARG A 1 179 ? -7.901 12.265 0.367 1.00 91.94 179 ARG A O 1
ATOM 1426 N N . TYR A 1 180 ? -5.960 11.199 -0.019 1.00 90.94 180 TYR A N 1
ATOM 1427 C CA . TYR A 1 180 ? -5.677 10.801 1.356 1.00 90.94 180 TYR A CA 1
ATOM 1428 C C . TYR A 1 180 ? -5.604 12.020 2.283 1.00 90.94 180 TYR A C 1
ATOM 1430 O O . TYR A 1 180 ? -6.256 12.040 3.323 1.00 90.94 180 TYR A O 1
ATOM 1438 N N . HIS A 1 181 ? -4.915 13.089 1.869 1.00 85.56 181 HIS A N 1
ATOM 1439 C CA . HIS A 1 181 ? -4.867 14.334 2.642 1.00 85.56 181 HIS A CA 1
ATOM 1440 C C . HIS A 1 181 ? -6.254 15.004 2.789 1.00 85.56 181 HIS A C 1
ATOM 1442 O O . HIS A 1 181 ? -6.566 15.622 3.810 1.00 85.56 181 HIS A O 1
ATOM 1448 N N . GLY A 1 182 ? -7.118 14.850 1.780 1.00 83.50 182 GLY A N 1
ATOM 1449 C CA . GLY A 1 182 ? -8.524 15.254 1.852 1.00 83.50 182 GLY A CA 1
ATOM 1450 C C . GLY A 1 182 ? -9.356 14.393 2.809 1.00 83.50 182 GLY A C 1
ATOM 1451 O O . GLY A 1 182 ? -10.178 14.934 3.545 1.00 83.50 182 GLY A O 1
ATOM 1452 N N . LEU A 1 183 ? -9.112 13.078 2.843 1.00 82.31 183 LEU A N 1
ATOM 1453 C CA . LEU A 1 183 ? -9.788 12.126 3.733 1.00 82.31 183 LEU A CA 1
ATOM 1454 C C . LEU A 1 183 ? -9.509 12.440 5.207 1.00 82.31 183 LEU A C 1
ATOM 1456 O O . LEU A 1 183 ? -10.441 12.518 6.002 1.00 82.31 183 LEU A O 1
ATOM 1460 N N . ILE A 1 184 ? -8.245 12.696 5.557 1.00 81.25 184 ILE A N 1
ATOM 1461 C CA . ILE A 1 184 ? -7.842 13.016 6.939 1.00 81.25 184 ILE A CA 1
ATOM 1462 C C . ILE A 1 184 ? -8.371 14.378 7.416 1.00 81.25 184 ILE A C 1
ATOM 1464 O O . ILE A 1 184 ? -8.516 14.602 8.614 1.00 81.25 184 ILE A O 1
ATOM 1468 N N . SER A 1 185 ? -8.680 15.280 6.479 1.00 73.62 185 SER A N 1
ATOM 1469 C CA . SER A 1 185 ? -9.220 16.619 6.756 1.00 73.62 185 SER A CA 1
ATOM 1470 C C . SER A 1 185 ? -10.755 16.673 6.682 1.00 73.62 185 SER A C 1
ATOM 1472 O O . SER A 1 185 ? -11.350 17.729 6.905 1.00 73.62 185 SER A O 1
ATOM 1474 N N . GLY A 1 186 ? -11.402 15.564 6.307 1.00 69.94 186 GLY A N 1
ATOM 1475 C CA . GLY A 1 186 ? -12.822 15.499 5.977 1.00 69.94 186 GLY A CA 1
ATOM 1476 C C . GLY A 1 186 ? -13.729 15.066 7.140 1.00 69.94 186 GLY A C 1
ATOM 1477 O O . GLY A 1 186 ? -13.271 14.498 8.128 1.00 69.94 186 GLY A O 1
ATOM 1478 N N . PRO A 1 187 ? -15.055 15.279 7.020 1.00 59.78 187 PRO A N 1
ATOM 1479 C CA . PRO A 1 187 ? -16.040 14.884 8.037 1.00 59.78 187 PRO A CA 1
ATOM 1480 C C . PRO A 1 187 ? -16.327 13.371 8.072 1.00 59.78 187 PRO A C 1
ATOM 1482 O O . PRO A 1 187 ? -17.035 12.900 8.958 1.00 59.78 187 PRO A O 1
ATOM 1485 N N . LYS A 1 188 ? -15.829 12.623 7.084 1.00 65.00 188 LYS A N 1
ATOM 1486 C CA . LYS A 1 188 ? -16.059 11.191 6.873 1.00 65.00 188 LYS A CA 1
ATOM 1487 C C . LYS A 1 188 ? -14.713 10.503 6.959 1.00 65.00 188 LYS A C 1
ATOM 1489 O O . LYS A 1 188 ? -13.945 10.545 6.004 1.00 65.00 188 LYS A O 1
ATOM 1494 N N . ALA A 1 189 ? -14.406 9.966 8.128 1.00 65.62 189 ALA A N 1
ATOM 1495 C CA . ALA A 1 189 ? -13.064 9.516 8.418 1.00 65.62 189 ALA A CA 1
ATOM 1496 C C . ALA A 1 189 ? -13.046 8.052 8.830 1.00 65.62 189 ALA A C 1
ATOM 1498 O O . ALA A 1 189 ? -13.858 7.605 9.639 1.00 65.62 189 ALA A O 1
ATOM 1499 N N . VAL A 1 190 ? -12.063 7.339 8.297 1.00 82.38 190 VAL A N 1
ATOM 1500 C CA . VAL A 1 190 ? -11.616 6.059 8.836 1.00 82.38 190 VAL A CA 1
ATOM 1501 C C . VAL A 1 190 ? -11.007 6.352 10.213 1.00 82.38 190 VAL A C 1
ATOM 1503 O O . VAL A 1 190 ? -10.041 7.117 10.256 1.00 82.38 190 VAL A O 1
ATOM 1506 N N . PRO A 1 191 ? -11.531 5.796 11.325 1.00 84.75 191 PRO A N 1
ATOM 1507 C CA . PRO A 1 191 ? -11.103 6.170 12.676 1.00 84.75 191 PRO A CA 1
ATOM 1508 C C . PRO A 1 191 ? -9.585 6.108 12.880 1.00 84.75 191 PRO A C 1
ATOM 1510 O O . PRO A 1 191 ? -8.990 7.095 13.303 1.00 84.75 191 PRO A O 1
ATOM 1513 N N . MET A 1 192 ? -8.944 5.017 12.444 1.00 89.38 192 MET A N 1
ATOM 1514 C CA . MET A 1 192 ? -7.483 4.868 12.470 1.00 89.38 192 MET A CA 1
ATOM 1515 C C . MET A 1 192 ? -6.749 6.034 11.788 1.00 89.38 192 MET A C 1
ATOM 1517 O O . MET A 1 192 ? -5.701 6.482 12.245 1.00 89.38 192 MET A O 1
ATOM 1521 N N . LEU A 1 193 ? -7.280 6.534 10.669 1.00 86.38 193 LEU A N 1
ATOM 1522 C CA . LEU A 1 193 ? -6.657 7.605 9.890 1.00 86.38 193 LEU A CA 1
ATOM 1523 C C . LEU A 1 193 ? -6.929 9.001 10.463 1.00 86.38 193 LEU A C 1
ATOM 1525 O O . LEU A 1 193 ? -6.399 9.976 9.936 1.00 86.38 193 LEU A O 1
ATOM 1529 N N . GLN A 1 194 ? -7.719 9.131 11.533 1.00 85.81 194 GLN A N 1
ATOM 1530 C CA . GLN A 1 194 ? -7.877 10.397 12.260 1.00 85.81 194 GLN A CA 1
ATOM 1531 C C . GLN A 1 194 ? -6.740 10.647 13.250 1.00 85.81 194 GLN A C 1
ATOM 1533 O O . GLN A 1 194 ? -6.507 11.791 13.644 1.00 85.81 194 GLN A O 1
ATOM 1538 N N . GLU A 1 195 ? -6.023 9.600 13.653 1.00 90.75 195 GLU A N 1
ATOM 1539 C CA . GLU A 1 195 ? -4.915 9.735 14.586 1.00 90.75 195 GLU A CA 1
ATOM 1540 C C . GLU A 1 195 ? -3.695 10.351 13.900 1.00 90.75 195 GLU A C 1
ATOM 1542 O O . GLU A 1 195 ? -3.192 9.841 12.897 1.00 90.75 195 GLU A O 1
ATOM 1547 N N . ALA A 1 196 ? -3.164 11.435 14.473 1.00 91.31 196 ALA A N 1
ATOM 1548 C CA . ALA A 1 196 ? -2.013 12.147 13.915 1.00 91.31 196 ALA A CA 1
ATOM 1549 C C . ALA A 1 196 ? -0.779 11.241 13.731 1.00 91.31 196 ALA A C 1
ATOM 1551 O O . ALA A 1 196 ? -0.004 11.433 12.795 1.00 91.31 196 ALA A O 1
ATOM 1552 N N . ALA A 1 197 ? -0.606 10.235 14.596 1.00 94.06 197 ALA A N 1
ATOM 1553 C CA . ALA A 1 197 ? 0.471 9.255 14.476 1.00 94.06 197 ALA A CA 1
ATOM 1554 C C . ALA A 1 197 ? 0.313 8.391 13.213 1.00 94.06 197 ALA A C 1
ATOM 1556 O O . ALA A 1 197 ? 1.250 8.299 12.420 1.00 94.06 197 ALA A O 1
ATOM 1557 N N . SER A 1 198 ? -0.878 7.833 12.977 1.00 95.06 198 SER A N 1
ATOM 1558 C CA . SER A 1 198 ? -1.202 7.070 11.763 1.00 95.06 198 SER A CA 1
ATOM 1559 C C . SER A 1 198 ? -1.043 7.916 10.505 1.00 95.06 198 SER A C 1
ATOM 1561 O O . SER A 1 198 ? -0.441 7.471 9.530 1.00 95.06 198 SER A O 1
ATOM 1563 N N . GLN A 1 199 ? -1.521 9.164 10.539 1.00 93.75 199 GLN A N 1
ATOM 1564 C CA . GLN A 1 199 ? -1.384 10.105 9.424 1.00 93.75 199 GLN A CA 1
ATOM 1565 C C . GLN A 1 199 ? 0.077 10.365 9.070 1.00 93.75 199 GLN A C 1
ATOM 1567 O O . GLN A 1 199 ? 0.444 10.361 7.891 1.00 93.75 199 GLN A O 1
ATOM 1572 N N . GLN A 1 200 ? 0.914 10.570 10.088 1.00 94.94 200 GLN A N 1
ATOM 1573 C CA . GLN A 1 200 ? 2.340 10.797 9.906 1.00 94.94 200 GLN A CA 1
ATOM 1574 C C . GLN A 1 200 ? 3.035 9.561 9.333 1.00 94.94 200 GLN A C 1
ATOM 1576 O O . GLN A 1 200 ? 3.832 9.699 8.405 1.00 94.94 200 GLN A O 1
ATOM 1581 N N . LEU A 1 201 ? 2.717 8.366 9.847 1.00 97.00 201 LEU A N 1
ATOM 1582 C CA . LEU A 1 201 ? 3.259 7.107 9.336 1.00 97.00 201 LEU A CA 1
ATOM 1583 C C . LEU A 1 201 ? 2.942 6.952 7.846 1.00 97.00 201 LEU A C 1
ATOM 1585 O O . LEU A 1 201 ? 3.865 6.896 7.035 1.00 97.00 201 LEU A O 1
ATOM 1589 N N . VAL A 1 202 ? 1.660 7.001 7.472 1.00 97.00 202 VAL A N 1
ATOM 1590 C CA . VAL A 1 202 ? 1.226 6.825 6.076 1.00 97.00 202 VAL A CA 1
ATOM 1591 C C . VAL A 1 202 ? 1.821 7.896 5.161 1.00 97.00 202 VAL A C 1
ATOM 1593 O O . VAL A 1 202 ? 2.342 7.566 4.096 1.00 97.00 202 VAL A O 1
ATOM 1596 N N . SER A 1 203 ? 1.794 9.168 5.572 1.00 95.62 203 SER A N 1
ATOM 1597 C CA . SER A 1 203 ? 2.333 10.268 4.757 1.00 95.62 203 SER A CA 1
ATOM 1598 C C . SER A 1 203 ? 3.837 10.115 4.529 1.00 95.62 203 SER A C 1
ATOM 1600 O O . SER A 1 203 ? 4.295 10.230 3.395 1.00 95.62 203 SER A O 1
ATOM 1602 N N . SER A 1 204 ? 4.596 9.776 5.578 1.00 97.44 204 SER A N 1
ATOM 1603 C CA . SER A 1 204 ? 6.046 9.578 5.470 1.00 97.44 204 SER A CA 1
ATOM 1604 C C . SER A 1 204 ? 6.417 8.380 4.589 1.00 97.44 204 SER A C 1
ATOM 1606 O O . SER A 1 204 ? 7.355 8.469 3.794 1.00 97.44 204 SER A O 1
ATOM 1608 N N . THR A 1 205 ? 5.652 7.285 4.664 1.00 98.38 205 THR A N 1
ATOM 1609 C CA . THR A 1 205 ? 5.838 6.118 3.794 1.00 98.38 205 THR A CA 1
ATOM 1610 C C . THR A 1 205 ? 5.529 6.460 2.337 1.00 98.38 205 THR A C 1
ATOM 1612 O O . THR A 1 205 ? 6.323 6.130 1.457 1.00 98.38 205 THR A O 1
ATOM 1615 N N . LEU A 1 206 ? 4.426 7.167 2.062 1.00 97.31 206 LEU A N 1
ATOM 1616 C CA . LEU A 1 206 ? 4.089 7.618 0.705 1.00 97.31 206 LEU A CA 1
ATOM 1617 C C . LEU A 1 206 ? 5.167 8.538 0.122 1.00 97.31 206 LEU A C 1
ATOM 1619 O O . LEU A 1 206 ? 5.547 8.366 -1.037 1.00 97.31 206 LEU A O 1
ATOM 1623 N N . ASP A 1 207 ? 5.694 9.468 0.919 1.00 96.56 207 ASP A N 1
ATOM 1624 C CA . ASP A 1 207 ? 6.783 10.351 0.497 1.00 96.56 207 ASP A CA 1
ATOM 1625 C C . ASP A 1 207 ? 8.058 9.561 0.168 1.00 96.56 207 ASP A C 1
ATOM 1627 O O . ASP A 1 207 ? 8.654 9.777 -0.890 1.00 96.56 207 ASP A O 1
ATOM 1631 N N . SER A 1 208 ? 8.449 8.602 1.018 1.00 97.25 208 SER A N 1
ATOM 1632 C CA . SER A 1 208 ? 9.595 7.705 0.773 1.00 97.25 208 SER A CA 1
ATOM 1633 C C . SER A 1 208 ? 9.430 6.910 -0.530 1.00 97.25 208 SER A C 1
ATOM 1635 O O . SER A 1 208 ? 10.343 6.841 -1.362 1.00 97.25 208 SER A O 1
ATOM 1637 N N . ILE A 1 209 ? 8.234 6.357 -0.757 1.00 97.31 209 ILE A N 1
ATOM 1638 C CA . ILE A 1 209 ? 7.901 5.624 -1.982 1.00 97.31 209 ILE A CA 1
ATOM 1639 C C . ILE A 1 209 ? 8.021 6.542 -3.205 1.00 97.31 209 ILE A C 1
ATOM 1641 O O . ILE A 1 209 ? 8.735 6.222 -4.159 1.00 97.31 209 ILE A O 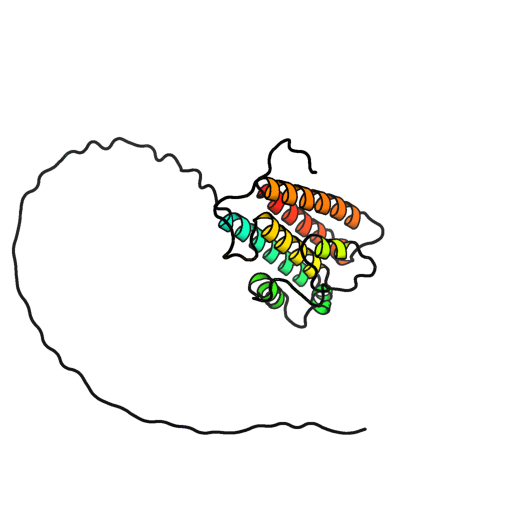1
ATOM 1645 N N . LEU A 1 210 ? 7.373 7.707 -3.176 1.00 95.81 210 LEU A N 1
ATOM 1646 C CA . LEU A 1 210 ? 7.367 8.653 -4.293 1.00 95.81 210 LEU A CA 1
ATOM 1647 C C . LEU A 1 210 ? 8.763 9.195 -4.624 1.00 95.81 210 LEU A C 1
ATOM 1649 O O . LEU A 1 210 ? 9.056 9.418 -5.798 1.00 95.81 210 LEU A O 1
ATOM 1653 N N . GLN A 1 211 ? 9.630 9.372 -3.624 1.00 95.19 211 GLN A N 1
ATOM 1654 C CA . GLN A 1 211 ? 11.018 9.807 -3.822 1.00 95.19 211 GLN A CA 1
ATOM 1655 C C . GLN A 1 211 ? 11.882 8.761 -4.537 1.00 95.19 211 GLN A C 1
ATOM 1657 O O . GLN A 1 211 ? 12.808 9.126 -5.261 1.00 95.19 211 GLN A O 1
ATOM 1662 N N . ARG A 1 212 ? 11.591 7.469 -4.347 1.00 95.25 212 ARG A N 1
ATOM 1663 C CA . ARG A 1 212 ? 12.339 6.359 -4.962 1.00 95.25 212 ARG A CA 1
ATOM 1664 C C . ARG A 1 212 ? 11.803 5.943 -6.335 1.00 95.25 212 ARG A C 1
ATOM 1666 O O . ARG A 1 212 ? 12.488 5.206 -7.040 1.00 95.25 212 ARG A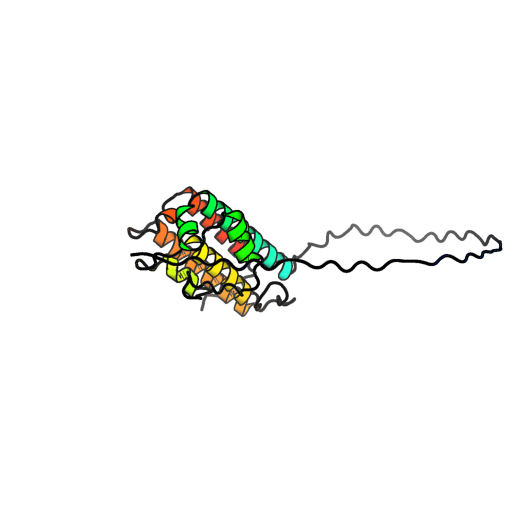 O 1
ATOM 1673 N N . ILE A 1 213 ? 10.607 6.383 -6.736 1.00 92.88 213 ILE A N 1
ATOM 1674 C CA . ILE A 1 213 ? 10.069 6.075 -8.068 1.00 92.88 213 ILE A CA 1
ATOM 1675 C C . ILE A 1 213 ? 10.769 6.946 -9.124 1.00 92.88 213 ILE A C 1
ATOM 1677 O O . ILE A 1 213 ? 10.672 8.178 -9.069 1.00 92.88 213 ILE A O 1
ATOM 1681 N N . PRO A 1 214 ? 11.431 6.340 -10.127 1.00 83.56 214 PRO A N 1
ATOM 1682 C CA . PRO A 1 214 ? 12.008 7.098 -11.226 1.00 83.56 214 PRO A CA 1
ATOM 1683 C C . PRO A 1 214 ? 10.876 7.756 -12.020 1.00 83.56 214 PRO A C 1
ATOM 1685 O O . PRO A 1 214 ? 10.041 7.079 -12.607 1.00 83.56 214 PRO A O 1
ATOM 1688 N N . SER A 1 215 ? 10.820 9.086 -12.041 1.00 73.38 215 SER A N 1
ATOM 1689 C CA . SER A 1 215 ? 9.808 9.826 -12.803 1.00 73.38 215 SER A CA 1
ATOM 1690 C C . SER A 1 215 ? 10.453 10.861 -13.713 1.00 73.38 215 SER A C 1
ATOM 1692 O O . SER A 1 215 ? 11.518 11.405 -13.413 1.00 73.38 215 SER A O 1
ATOM 1694 N N . VAL A 1 216 ? 9.817 11.110 -14.859 1.00 64.50 216 VAL A N 1
ATOM 1695 C CA . VAL A 1 216 ? 10.313 12.072 -15.844 1.00 64.50 216 VAL A CA 1
ATOM 1696 C C . VAL A 1 216 ? 9.890 13.466 -15.396 1.00 64.50 216 VAL A C 1
ATOM 1698 O O . VAL A 1 216 ? 8.706 13.808 -15.379 1.00 64.50 216 VAL A O 1
ATOM 1701 N N . SER A 1 217 ? 10.863 14.290 -15.014 1.00 57.62 217 SER A N 1
ATOM 1702 C CA . SER A 1 217 ? 10.619 15.682 -14.638 1.00 57.62 217 SER A CA 1
ATOM 1703 C C . SER A 1 217 ? 9.975 16.439 -15.809 1.00 57.62 217 SER A C 1
ATOM 1705 O O . SER A 1 217 ? 10.552 16.514 -16.890 1.00 57.62 217 SER A O 1
ATOM 1707 N N . GLY A 1 218 ? 8.783 17.004 -15.597 1.00 57.84 218 GLY A N 1
ATOM 1708 C CA . GLY A 1 218 ? 8.079 17.825 -16.592 1.00 57.84 218 GLY A CA 1
ATOM 1709 C C . GLY A 1 218 ? 7.054 17.093 -17.464 1.00 57.84 218 GLY A C 1
ATOM 1710 O O . GLY A 1 218 ? 6.383 17.745 -18.260 1.00 57.84 218 GLY A O 1
ATOM 1711 N N . GLN A 1 219 ? 6.880 15.778 -17.307 1.00 60.75 219 GLN A N 1
ATOM 1712 C CA . GLN A 1 219 ? 5.811 15.049 -17.990 1.00 60.75 219 GLN A CA 1
ATOM 1713 C C . GLN A 1 219 ? 4.514 15.153 -17.173 1.00 60.75 219 GLN A C 1
ATOM 1715 O O . GLN A 1 219 ? 4.481 14.789 -15.995 1.00 60.75 219 GLN A O 1
ATOM 1720 N N . SER A 1 220 ? 3.453 15.700 -17.774 1.00 65.38 220 SER A N 1
ATOM 1721 C CA . SER A 1 220 ? 2.140 15.805 -17.132 1.00 65.38 220 SER A CA 1
ATOM 1722 C C . SER A 1 220 ? 1.550 14.417 -16.900 1.00 65.38 220 SER A C 1
ATOM 1724 O O . SER A 1 220 ? 1.730 13.518 -17.722 1.00 65.38 220 SER A O 1
ATOM 1726 N N . CYS A 1 221 ? 0.837 14.246 -15.788 1.00 77.94 221 CYS A N 1
ATOM 1727 C CA . CYS A 1 221 ? -0.002 13.068 -15.610 1.00 77.94 221 CYS A CA 1
ATOM 1728 C C . CYS A 1 221 ? -1.064 13.027 -16.721 1.00 77.94 221 CYS A C 1
ATOM 1730 O O . CYS A 1 221 ? -1.557 14.101 -17.082 1.00 77.94 221 CYS A O 1
ATOM 1732 N N . PRO A 1 222 ? -1.334 11.846 -17.306 1.00 61.44 222 PRO A N 1
ATOM 1733 C CA . PRO A 1 222 ? -2.357 11.691 -18.336 1.00 61.44 222 PRO A CA 1
ATOM 1734 C C . PRO A 1 222 ? -3.759 12.019 -17.814 1.00 61.44 222 PRO A C 1
ATOM 1736 O O . PRO A 1 222 ? -3.976 11.918 -16.583 1.00 61.44 222 PRO A O 1
#

Secondary structure (DSSP, 8-state):
-------------------------------------------------------PPPHHHHHHHHHHHHHHHHHHHHHH-HHHHTTT-SS-HHHHHHHHHH-SSTT--GGGTT--HHHHHHGGG-TT--S-HHHHHHHHHHHHHHHHTT-SSTTS--SS--HHHHHHHHHHHHHHHHHHHHHHTSSS--HHHHSHHHHHHHHHHHHHHHHHS---TTPPP-

Sequence (222 aa):
MCFWRLMSVFVVSVGIFSTVFAASVTQKPDQASASHTAKKNHFKKTDRLPAQAIKVDSPKQVMSAHSEDLRALMLALYESHPEELSKSAQVGPREMTEWVFDGKFGWRFDGLQRLQDQQALDLLFDEQFQGDHVLALVVGLETSLFHGYGAENEFAIPAEQDMSRMQTLACSLREFQKRYHGLISGPKAVPMLQEAASQQLVSSTLDSILQRIPSVSGQSCP

Mean predicted aligned error: 13.61 Å

Radius of gyration: 28.77 Å; Cα contacts (8 Å, |Δi|>4): 190; chains: 1; bounding box: 94×70×41 Å